Protein AF-A0A8J8MP54-F1 (afdb_monomer)

Solvent-accessible surface area (backbone atoms only — not comparable to full-atom values): 12874 Å² total; per-residue (Å²): 116,82,74,56,61,67,50,53,55,50,46,52,51,50,17,51,51,54,21,50,52,49,43,55,52,43,76,72,45,87,41,27,36,50,47,50,43,50,52,50,28,53,54,30,41,51,42,12,52,53,20,43,52,42,34,73,69,50,57,92,81,43,58,68,38,44,44,48,16,25,44,28,44,14,48,18,25,43,37,40,25,55,20,32,52,48,50,45,54,48,38,69,75,36,74,86,54,42,67,88,48,72,67,56,40,74,72,34,71,67,47,42,51,25,50,56,44,40,56,52,23,56,58,29,42,50,55,13,53,54,25,40,50,62,51,65,63,64,94,62,56,69,68,57,44,54,50,32,22,50,51,28,21,49,55,42,32,49,52,24,50,53,39,25,77,76,40,75,32,71,65,39,46,60,50,18,53,58,50,10,53,51,40,8,53,48,37,39,45,50,73,34,82,89,35,50,66,60,42,52,44,48,50,54,51,52,51,48,54,54,50,50,50,43,36,50,36,69,71,43,74,76,66,71,62,67,62,55,36,51,49,48,24,39,50,44,43,46,42,50,50,52,47,52,54,43,54,53,54,58,57,73,62,76,115

Radius of gyration: 18.79 Å; Cα contacts (8 Å, |Δi|>4): 294; chains: 1; bounding box: 50×35×53 Å

Structure (mmCIF, N/CA/C/O backbone):
data_AF-A0A8J8MP54-F1
#
_entry.id   AF-A0A8J8MP54-F1
#
loop_
_atom_site.group_PDB
_atom_site.id
_atom_site.type_symbol
_atom_site.label_atom_id
_atom_site.label_alt_id
_atom_site.label_comp_id
_atom_site.label_asym_id
_atom_site.label_entity_id
_atom_site.label_seq_id
_atom_site.pdbx_PDB_ins_code
_atom_site.Cartn_x
_atom_site.Cartn_y
_atom_site.Cartn_z
_atom_site.occupancy
_atom_site.B_iso_or_equiv
_atom_site.auth_seq_id
_atom_site.auth_comp_id
_atom_site.auth_asym_id
_atom_site.auth_atom_id
_atom_site.pdbx_PDB_model_num
ATOM 1 N N . MET A 1 1 ? -27.121 -9.381 9.666 1.00 42.28 1 MET A N 1
ATOM 2 C CA . MET A 1 1 ? -26.042 -10.070 8.911 1.00 42.28 1 MET A CA 1
ATOM 3 C C . MET A 1 1 ? -26.322 -10.222 7.409 1.00 42.28 1 MET A C 1
ATOM 5 O O . MET A 1 1 ? -25.361 -10.113 6.661 1.00 42.28 1 MET A O 1
ATOM 9 N N . LYS A 1 2 ? -27.578 -10.368 6.939 1.00 33.12 2 LYS A N 1
ATOM 10 C CA . LYS A 1 2 ? -27.918 -10.526 5.501 1.00 33.12 2 LYS A CA 1
ATOM 11 C C . LYS A 1 2 ? -27.404 -9.415 4.553 1.00 33.12 2 LYS A C 1
ATOM 13 O O . LYS A 1 2 ? -26.947 -9.738 3.467 1.00 33.12 2 LYS A O 1
ATOM 18 N N . ASN A 1 3 ? -27.349 -8.146 4.976 1.00 46.56 3 ASN A N 1
ATOM 19 C CA . ASN A 1 3 ? -26.865 -7.044 4.115 1.00 46.56 3 ASN A CA 1
ATOM 20 C C . ASN A 1 3 ? -25.331 -6.916 3.992 1.00 46.56 3 ASN A C 1
ATOM 22 O O . ASN A 1 3 ? -24.864 -6.156 3.150 1.00 46.56 3 ASN A O 1
ATOM 26 N N . ARG A 1 4 ? -24.526 -7.631 4.799 1.00 48.72 4 ARG A N 1
ATOM 27 C CA . ARG A 1 4 ? -23.051 -7.545 4.707 1.00 48.72 4 ARG A CA 1
ATOM 28 C C . ARG A 1 4 ? -22.479 -8.347 3.536 1.00 48.72 4 ARG A C 1
ATOM 30 O O . ARG A 1 4 ? -21.564 -7.856 2.886 1.00 48.72 4 ARG A O 1
ATOM 37 N N . ASN A 1 5 ? -23.042 -9.523 3.237 1.00 52.41 5 ASN A N 1
ATOM 38 C CA . ASN A 1 5 ? -22.579 -10.355 2.117 1.00 52.41 5 ASN A CA 1
ATOM 39 C C . ASN A 1 5 ? -22.731 -9.641 0.770 1.00 52.41 5 ASN A C 1
ATOM 41 O O . ASN A 1 5 ? -21.859 -9.750 -0.081 1.00 52.41 5 ASN A O 1
ATOM 45 N N . ASN A 1 6 ? -23.798 -8.856 0.603 1.00 61.28 6 ASN A N 1
ATOM 46 C CA . ASN A 1 6 ? -24.078 -8.178 -0.659 1.00 61.28 6 ASN A CA 1
ATOM 47 C C . ASN A 1 6 ? -23.156 -6.970 -0.925 1.00 61.28 6 ASN A C 1
ATOM 49 O O . ASN A 1 6 ? -23.097 -6.492 -2.049 1.00 61.28 6 ASN A O 1
ATOM 53 N N . SER A 1 7 ? -22.454 -6.455 0.095 1.00 72.06 7 SER A N 1
ATOM 54 C CA . SER A 1 7 ? -21.465 -5.377 -0.071 1.00 72.06 7 SER A CA 1
ATOM 55 C C . SER A 1 7 ? -20.090 -5.926 -0.443 1.00 72.06 7 SER A C 1
ATOM 57 O O . SER A 1 7 ? -19.444 -5.373 -1.318 1.00 72.06 7 SER A O 1
ATOM 59 N N . TYR A 1 8 ? -19.670 -7.034 0.177 1.00 80.19 8 TYR A N 1
ATOM 60 C CA . TYR A 1 8 ? -18.367 -7.651 -0.087 1.00 80.19 8 TYR A CA 1
ATOM 61 C C . TYR A 1 8 ? -18.226 -8.110 -1.543 1.00 80.19 8 TYR A C 1
ATOM 63 O O . TYR A 1 8 ? -17.252 -7.780 -2.208 1.00 80.19 8 TYR A O 1
ATOM 71 N N . TRP A 1 9 ? -19.235 -8.809 -2.069 1.00 85.94 9 TRP A N 1
ATOM 72 C CA . TRP A 1 9 ? -19.215 -9.257 -3.462 1.00 85.94 9 TRP A CA 1
ATOM 73 C C . TRP A 1 9 ? -19.209 -8.098 -4.459 1.00 85.94 9 TRP A C 1
ATOM 75 O O . TRP A 1 9 ? -18.595 -8.215 -5.512 1.00 85.94 9 TRP A O 1
ATOM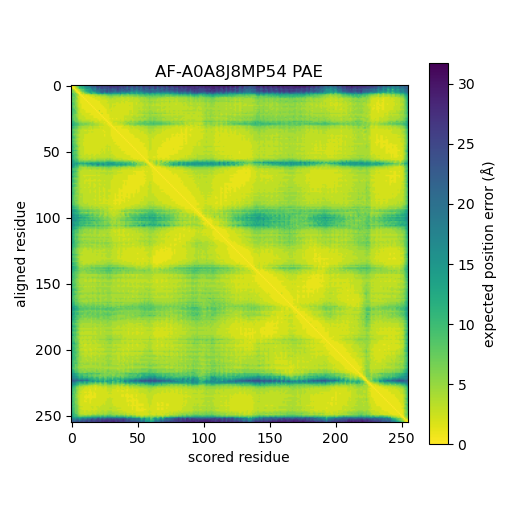 85 N N . LYS A 1 10 ? -19.834 -6.963 -4.122 1.00 88.88 10 LYS A N 1
ATOM 86 C CA . LYS A 1 10 ? -19.755 -5.754 -4.954 1.00 88.88 10 LYS A CA 1
ATOM 87 C C . LYS A 1 10 ? -18.339 -5.194 -4.998 1.00 88.88 10 LYS A C 1
ATOM 89 O O . LYS A 1 10 ? -17.886 -4.834 -6.078 1.00 88.88 10 LYS A O 1
ATOM 94 N N . ASP A 1 11 ? -17.646 -5.163 -3.861 1.00 90.56 11 ASP A N 1
ATOM 95 C CA . ASP A 1 11 ? -16.258 -4.702 -3.797 1.00 90.56 11 ASP A CA 1
ATOM 96 C C . ASP A 1 11 ? -15.337 -5.621 -4.616 1.00 90.56 11 ASP A C 1
ATOM 98 O O . ASP A 1 11 ? -14.522 -5.132 -5.395 1.00 90.56 11 ASP A O 1
ATOM 102 N N . VAL A 1 12 ? -15.529 -6.944 -4.517 1.00 91.44 12 VAL A N 1
ATOM 103 C CA . VAL A 1 12 ? -14.808 -7.947 -5.324 1.00 91.44 12 VAL A CA 1
ATOM 104 C C . VAL A 1 12 ? -15.060 -7.759 -6.815 1.00 91.44 12 VAL A C 1
ATOM 106 O O . VAL A 1 12 ? -14.104 -7.671 -7.579 1.00 91.44 12 VAL A O 1
ATOM 109 N N . VAL A 1 13 ? -16.323 -7.645 -7.235 1.00 93.81 13 VAL A N 1
ATOM 110 C CA . VAL A 1 13 ? -16.673 -7.421 -8.646 1.00 93.81 13 VAL A CA 1
ATOM 111 C C . VAL A 1 13 ? -16.060 -6.119 -9.154 1.00 93.81 13 VAL A C 1
ATOM 113 O O . VAL A 1 13 ? -15.496 -6.101 -10.244 1.00 93.81 13 VAL A O 1
ATOM 116 N N . MET A 1 14 ? -16.112 -5.041 -8.367 1.00 93.44 14 MET A N 1
ATOM 117 C CA . MET A 1 14 ? -15.533 -3.764 -8.777 1.00 93.44 14 MET A CA 1
ATOM 118 C C . MET A 1 14 ? -14.009 -3.842 -8.911 1.00 93.44 14 MET A C 1
ATOM 120 O O . MET A 1 14 ? -13.467 -3.358 -9.902 1.00 93.44 14 MET A O 1
ATOM 124 N N . ALA A 1 15 ? -13.328 -4.492 -7.965 1.00 94.38 15 ALA A N 1
ATOM 125 C CA . ALA A 1 15 ? -11.895 -4.744 -8.061 1.00 94.38 15 ALA A CA 1
ATOM 126 C C . ALA A 1 15 ? -11.549 -5.576 -9.300 1.00 94.38 15 ALA A C 1
ATOM 128 O O . ALA A 1 15 ? -10.619 -5.228 -10.021 1.00 94.38 15 ALA A O 1
ATOM 129 N N . THR A 1 16 ? -12.319 -6.628 -9.597 1.00 94.44 16 THR A N 1
ATOM 130 C CA . THR A 1 16 ? -12.113 -7.473 -10.783 1.00 94.44 16 THR A CA 1
ATOM 131 C C . THR A 1 16 ? -12.315 -6.698 -12.081 1.00 94.44 16 THR A C 1
ATOM 133 O O . THR A 1 16 ? -11.508 -6.842 -12.993 1.00 94.44 16 THR A O 1
ATOM 136 N N . VAL A 1 17 ? -13.343 -5.850 -12.170 1.00 94.88 17 VAL A N 1
ATOM 137 C CA . VAL A 1 17 ? -13.582 -5.018 -13.360 1.00 94.88 17 VAL A CA 1
ATOM 138 C C . VAL A 1 17 ? -12.444 -4.020 -13.566 1.00 94.88 17 VAL A C 1
ATOM 140 O O . VAL A 1 17 ? -11.914 -3.934 -14.669 1.00 94.88 17 VAL A O 1
ATOM 143 N N . ILE A 1 18 ? -12.031 -3.300 -12.518 1.00 93.75 18 ILE A N 1
ATOM 144 C CA . ILE A 1 18 ? -10.945 -2.311 -12.616 1.00 93.75 18 ILE A CA 1
ATOM 145 C C . ILE A 1 18 ? -9.624 -2.991 -12.993 1.00 93.75 18 ILE A C 1
ATOM 147 O O . ILE A 1 18 ? -8.957 -2.547 -13.924 1.00 93.75 18 ILE A O 1
ATOM 151 N N . ALA A 1 19 ? -9.276 -4.094 -12.325 1.00 92.75 19 ALA A N 1
ATOM 152 C CA . ALA A 1 19 ? -8.064 -4.849 -12.629 1.00 92.75 19 ALA A CA 1
ATOM 153 C C . ALA A 1 19 ? -8.103 -5.454 -14.044 1.00 92.75 19 ALA A C 1
ATOM 155 O O . ALA A 1 19 ? -7.096 -5.431 -14.743 1.00 92.75 19 ALA A O 1
ATOM 156 N N . GLY A 1 20 ? -9.266 -5.935 -14.497 1.00 91.56 20 GLY A N 1
ATOM 157 C CA . GLY A 1 20 ? -9.454 -6.461 -15.850 1.00 91.56 20 GLY A CA 1
ATOM 158 C C . GLY A 1 20 ? -9.289 -5.398 -16.938 1.00 91.56 20 GLY A C 1
ATOM 159 O O . GLY A 1 20 ? -8.627 -5.654 -17.941 1.00 91.56 20 GLY A O 1
ATOM 160 N N . ILE A 1 21 ? -9.825 -4.189 -16.725 1.00 91.88 21 ILE A N 1
ATOM 161 C CA . ILE A 1 21 ? -9.605 -3.047 -17.628 1.00 91.88 21 ILE A CA 1
ATOM 162 C C . ILE A 1 21 ? -8.118 -2.681 -17.659 1.00 91.88 21 ILE A C 1
ATOM 164 O O . ILE A 1 21 ? -7.555 -2.524 -18.740 1.00 91.88 21 ILE A O 1
ATOM 168 N N . GLY A 1 22 ? -7.475 -2.592 -16.491 1.00 90.06 22 GLY A N 1
ATOM 169 C CA . GLY A 1 22 ? -6.041 -2.321 -16.398 1.00 90.06 22 GLY A CA 1
ATOM 170 C C . GLY A 1 22 ? -5.207 -3.362 -17.143 1.00 90.06 22 GLY A C 1
ATOM 171 O O . GLY A 1 22 ? -4.325 -2.999 -17.916 1.00 90.06 22 GLY A O 1
ATOM 172 N N . TYR A 1 23 ? -5.522 -4.650 -16.970 1.00 90.94 23 TYR A N 1
ATOM 173 C CA . TYR A 1 23 ? -4.837 -5.742 -17.661 1.00 90.94 23 TYR A CA 1
ATOM 174 C C . TYR A 1 23 ? -4.990 -5.640 -19.175 1.00 90.94 23 TYR A C 1
ATOM 176 O O . TYR A 1 23 ? -4.011 -5.797 -19.898 1.00 90.94 23 TYR A O 1
ATOM 184 N N . TRP A 1 24 ? -6.200 -5.344 -19.657 1.00 90.31 24 TRP A N 1
ATOM 185 C CA . TRP A 1 24 ? -6.444 -5.173 -21.085 1.00 90.31 24 TRP A CA 1
ATOM 186 C C . TRP A 1 24 ? -5.583 -4.044 -21.668 1.00 90.31 24 TRP A C 1
ATOM 188 O O . TRP A 1 24 ? -4.894 -4.267 -22.663 1.00 90.31 24 TRP A O 1
ATOM 198 N N . ILE A 1 25 ? -5.528 -2.886 -20.997 1.00 90.38 25 ILE A N 1
ATOM 199 C CA . ILE A 1 25 ? -4.670 -1.762 -21.404 1.00 90.38 25 ILE A CA 1
ATOM 200 C C . ILE A 1 25 ? -3.197 -2.189 -21.397 1.00 90.38 25 ILE A C 1
ATOM 202 O O . ILE A 1 25 ? -2.530 -2.050 -22.420 1.00 90.38 25 ILE A O 1
ATOM 206 N N . LEU A 1 26 ? -2.714 -2.774 -20.294 1.00 89.31 26 LEU A N 1
ATOM 207 C CA . LEU A 1 26 ? -1.325 -3.222 -20.143 1.00 89.31 26 LEU A CA 1
ATOM 208 C C . LEU A 1 26 ? -0.923 -4.228 -21.231 1.00 89.31 26 LEU A C 1
ATOM 210 O O . LEU A 1 26 ? 0.133 -4.084 -21.834 1.00 89.31 26 LEU A O 1
ATOM 214 N N . SER A 1 27 ? -1.784 -5.205 -21.531 1.00 87.81 27 SER A N 1
ATOM 215 C CA . SER A 1 27 ? -1.525 -6.256 -22.528 1.00 87.81 27 SER A CA 1
ATOM 216 C C . SER A 1 27 ? -1.415 -5.742 -23.967 1.00 87.81 27 SER A C 1
ATOM 218 O O . SER A 1 27 ? -0.877 -6.431 -24.829 1.00 87.81 27 SER A O 1
ATOM 220 N N . SER A 1 28 ? -1.929 -4.538 -24.222 1.00 88.06 28 SER A N 1
ATOM 221 C CA . SER A 1 28 ? -1.890 -3.875 -25.529 1.00 88.06 28 SER A CA 1
ATOM 222 C C . SER A 1 28 ? -0.857 -2.748 -25.608 1.00 88.06 28 SER A C 1
ATOM 224 O O . SER A 1 28 ? -0.674 -2.158 -26.673 1.00 88.06 28 SER A O 1
ATOM 226 N N . ALA A 1 29 ? -0.199 -2.426 -24.493 1.00 87.06 29 ALA A N 1
ATOM 227 C CA . ALA A 1 29 ? 0.703 -1.293 -24.393 1.00 87.06 29 ALA A CA 1
ATOM 228 C C . ALA A 1 29 ? 2.130 -1.667 -24.793 1.00 87.06 29 ALA A C 1
ATOM 230 O O . ALA A 1 29 ? 2.664 -2.693 -24.382 1.00 87.06 29 ALA A O 1
ATOM 231 N N . THR A 1 30 ? 2.776 -0.784 -25.550 1.00 84.94 30 THR A N 1
ATOM 232 C CA . THR A 1 30 ? 4.203 -0.891 -25.874 1.00 84.94 30 THR A CA 1
ATOM 233 C C . THR A 1 30 ? 5.095 -0.485 -24.699 1.00 84.94 30 THR A C 1
ATOM 235 O O . THR A 1 30 ? 6.176 -1.038 -24.542 1.00 84.94 30 THR A O 1
ATOM 238 N N . GLN A 1 31 ? 4.639 0.454 -23.860 1.00 86.31 31 GLN A N 1
ATOM 239 C CA . GLN A 1 31 ? 5.370 0.963 -22.696 1.00 86.31 31 GLN A CA 1
ATOM 240 C C . GLN A 1 31 ? 4.674 0.518 -21.399 1.00 86.31 31 GLN A C 1
ATOM 242 O O . GLN A 1 31 ? 3.894 1.258 -20.793 1.00 86.31 31 GLN A O 1
ATOM 247 N N . THR A 1 32 ? 4.913 -0.731 -20.998 1.00 87.12 32 THR A N 1
ATOM 248 C CA . THR A 1 32 ? 4.229 -1.381 -19.866 1.00 87.12 32 THR A CA 1
ATOM 249 C C . THR A 1 32 ? 4.486 -0.679 -18.534 1.00 87.12 32 THR A C 1
ATOM 251 O O . THR A 1 32 ? 3.537 -0.480 -17.775 1.00 87.12 32 THR A O 1
ATOM 254 N N . GLY A 1 33 ? 5.716 -0.215 -18.281 1.00 87.56 33 GLY A N 1
ATOM 255 C CA . GLY A 1 33 ? 6.057 0.538 -17.071 1.00 87.56 33 GLY A CA 1
ATOM 256 C C . GLY A 1 33 ? 5.290 1.858 -16.929 1.00 87.56 33 GLY A C 1
ATOM 257 O O . GLY A 1 33 ? 4.845 2.198 -15.833 1.00 87.56 33 GLY A O 1
ATOM 258 N N . LEU A 1 34 ? 5.045 2.574 -18.036 1.00 91.31 34 LEU A N 1
ATOM 259 C CA . LEU A 1 34 ? 4.237 3.799 -18.020 1.00 91.31 34 LEU A CA 1
ATOM 260 C C . LEU A 1 34 ? 2.780 3.500 -17.648 1.00 91.31 34 LEU A C 1
ATOM 262 O O . LEU A 1 34 ? 2.183 4.224 -16.846 1.00 91.31 34 LEU A O 1
ATOM 266 N N . VAL A 1 35 ? 2.199 2.451 -18.235 1.00 91.38 35 VAL A N 1
ATOM 267 C CA . VAL A 1 35 ? 0.809 2.062 -17.962 1.00 91.38 35 VAL A CA 1
ATOM 26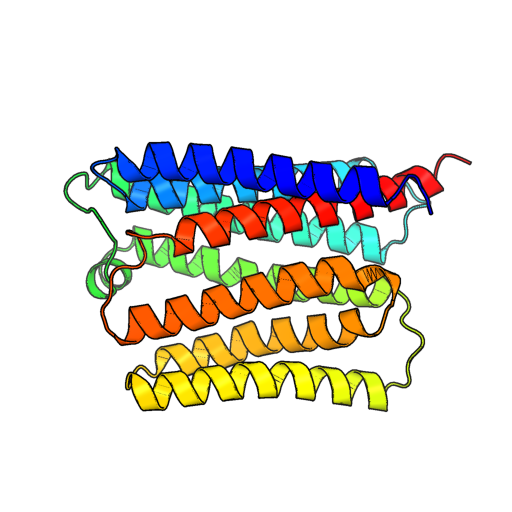8 C C . VAL A 1 35 ? 0.636 1.634 -16.512 1.00 91.38 35 VAL A C 1
ATOM 270 O O . VAL A 1 35 ? -0.304 2.094 -15.865 1.00 91.38 35 VAL A O 1
ATOM 273 N N . ASP A 1 36 ? 1.545 0.806 -15.999 1.00 90.44 36 ASP A N 1
ATOM 274 C CA . ASP A 1 36 ? 1.488 0.326 -14.622 1.00 90.44 36 ASP A CA 1
ATOM 275 C C . ASP A 1 36 ? 1.506 1.480 -13.616 1.00 90.44 36 ASP A C 1
ATOM 277 O O . ASP A 1 36 ? 0.538 1.688 -12.879 1.00 90.44 36 ASP A O 1
ATOM 281 N N . ILE A 1 37 ? 2.525 2.337 -13.698 1.00 91.12 37 ILE A N 1
ATOM 282 C CA . ILE A 1 37 ? 2.638 3.513 -12.832 1.00 91.12 37 ILE A CA 1
ATOM 283 C C . ILE A 1 37 ? 1.431 4.448 -12.978 1.00 91.12 37 ILE A C 1
ATOM 285 O O . ILE A 1 37 ? 0.986 5.042 -11.992 1.00 91.12 37 ILE A O 1
ATOM 289 N N . SER A 1 38 ? 0.872 4.591 -14.182 1.00 94.00 38 SER A N 1
ATOM 290 C CA . SER A 1 38 ? -0.317 5.424 -14.401 1.00 94.00 38 SER A CA 1
ATOM 291 C C . SER A 1 38 ? -1.549 4.863 -13.693 1.00 94.00 38 SER A C 1
ATOM 293 O O . SER A 1 38 ? -2.304 5.616 -13.070 1.00 94.00 38 SER A O 1
ATOM 295 N N . ILE A 1 39 ? -1.755 3.545 -13.751 1.00 93.75 39 ILE A N 1
ATOM 296 C CA . ILE A 1 39 ? -2.857 2.879 -13.049 1.00 93.75 39 ILE A CA 1
ATOM 297 C C . ILE A 1 39 ? -2.653 2.990 -11.536 1.00 93.75 39 ILE A C 1
ATOM 299 O O . ILE A 1 39 ? -3.584 3.390 -10.830 1.00 93.75 39 ILE A O 1
ATOM 303 N N . GLU A 1 40 ? -1.446 2.724 -11.033 1.00 92.75 40 GLU A N 1
ATOM 304 C CA . GLU A 1 40 ? -1.124 2.900 -9.615 1.00 92.75 40 GLU A CA 1
ATOM 305 C C . GLU A 1 40 ? -1.395 4.335 -9.145 1.00 92.75 40 GLU A C 1
ATOM 307 O O . GLU A 1 40 ? -2.070 4.538 -8.130 1.00 92.75 40 GLU A O 1
ATOM 312 N N . ALA A 1 41 ? -0.953 5.343 -9.906 1.00 95.81 41 ALA A N 1
ATOM 313 C CA . ALA A 1 41 ? -1.200 6.748 -9.599 1.00 95.81 41 ALA A CA 1
ATOM 314 C C . ALA A 1 41 ? -2.701 7.045 -9.466 1.00 95.81 41 ALA A C 1
ATOM 316 O O . ALA A 1 41 ? -3.118 7.691 -8.503 1.00 95.81 41 ALA A O 1
ATOM 317 N N . LEU A 1 42 ? -3.539 6.531 -10.370 1.00 96.88 42 LEU A N 1
ATOM 318 C CA . LEU A 1 42 ? -4.993 6.709 -10.300 1.00 96.88 42 LEU A CA 1
ATOM 319 C C . LEU A 1 42 ? -5.610 6.031 -9.067 1.00 96.88 42 LEU A C 1
ATOM 321 O O . LEU A 1 42 ? -6.464 6.620 -8.388 1.00 96.88 42 LEU A O 1
ATOM 325 N N . LEU A 1 43 ? -5.178 4.809 -8.748 1.00 96.00 43 LEU A N 1
ATOM 326 C CA . LEU A 1 43 ? -5.679 4.057 -7.595 1.00 96.00 43 LEU A CA 1
ATOM 327 C C . LEU A 1 43 ? -5.299 4.735 -6.274 1.00 96.00 43 LEU A C 1
ATOM 329 O O . LEU A 1 43 ? -6.159 4.940 -5.407 1.00 96.00 43 LEU A O 1
ATOM 333 N N . PHE A 1 44 ? -4.042 5.155 -6.131 1.00 96.56 44 PHE A N 1
ATOM 334 C CA . PHE A 1 44 ? -3.577 5.855 -4.937 1.00 96.56 44 PHE A CA 1
ATOM 335 C C . PHE A 1 44 ? -4.150 7.262 -4.821 1.00 96.56 44 PHE A C 1
ATOM 337 O O . PHE A 1 44 ? -4.509 7.679 -3.716 1.00 96.56 44 PHE A O 1
ATOM 344 N N . PHE A 1 45 ? -4.346 7.966 -5.936 1.00 98.12 45 PHE A N 1
ATOM 345 C CA . PHE A 1 45 ? -5.054 9.242 -5.936 1.00 98.12 45 PHE A CA 1
ATOM 346 C C . PHE A 1 45 ? -6.483 9.071 -5.421 1.00 98.12 45 PHE A C 1
ATOM 348 O O . PHE A 1 45 ? -6.914 9.803 -4.529 1.00 98.12 45 PHE A O 1
ATOM 355 N N . THR A 1 46 ? -7.189 8.041 -5.892 1.00 97.50 46 THR A N 1
ATOM 356 C CA . THR A 1 46 ? -8.540 7.712 -5.417 1.00 97.50 46 THR A CA 1
ATOM 357 C C . THR A 1 46 ? -8.552 7.428 -3.912 1.00 97.50 46 THR A C 1
ATOM 359 O O . THR A 1 46 ? -9.371 7.995 -3.181 1.00 97.50 46 THR A O 1
ATOM 362 N N . GLY A 1 47 ? -7.615 6.609 -3.419 1.00 97.00 47 GLY A N 1
ATOM 363 C CA . GLY A 1 47 ? -7.459 6.335 -1.987 1.00 97.00 47 GLY A CA 1
ATOM 364 C C . GLY A 1 47 ? -7.178 7.595 -1.161 1.00 97.00 47 GLY A C 1
ATOM 365 O O . GLY A 1 47 ? -7.799 7.806 -0.114 1.00 97.00 47 GLY A O 1
ATOM 366 N N . SER A 1 48 ? -6.302 8.467 -1.661 1.00 98.12 48 SER A N 1
ATOM 367 C CA . SER A 1 48 ? -5.968 9.747 -1.033 1.00 98.12 48 SER A CA 1
ATOM 368 C C . SER A 1 48 ? -7.185 10.674 -0.941 1.00 98.12 48 SER A C 1
ATOM 370 O O . SER A 1 48 ? -7.512 11.170 0.142 1.00 98.12 48 SER A O 1
ATOM 372 N N . MET A 1 49 ? -7.923 10.842 -2.044 1.00 98.44 49 MET A N 1
ATOM 373 C CA . MET A 1 49 ? -9.110 11.700 -2.095 1.00 98.44 49 MET A CA 1
ATOM 374 C C . MET A 1 49 ? -10.222 11.207 -1.167 1.00 98.44 49 MET A C 1
ATOM 376 O O . MET A 1 49 ? -10.851 12.013 -0.479 1.00 98.44 49 MET A O 1
ATOM 380 N N . ILE A 1 50 ? -10.433 9.891 -1.075 1.00 97.56 50 ILE A N 1
ATOM 381 C CA . ILE A 1 50 ? -11.383 9.294 -0.124 1.00 97.56 50 ILE A CA 1
ATOM 382 C C . ILE A 1 50 ? -11.009 9.650 1.321 1.00 97.56 50 ILE A C 1
ATOM 384 O O . ILE A 1 50 ? -11.880 10.004 2.124 1.00 97.56 50 ILE A O 1
ATOM 388 N N . ALA A 1 51 ? -9.724 9.577 1.660 1.00 97.38 51 ALA A N 1
ATOM 389 C CA . ALA A 1 51 ? -9.247 9.873 3.002 1.00 97.38 51 ALA A CA 1
ATOM 390 C C . ALA A 1 51 ? -9.339 11.365 3.343 1.00 97.38 51 ALA A C 1
ATOM 392 O O . ALA A 1 51 ? -9.842 11.706 4.418 1.00 97.38 51 ALA A O 1
ATOM 393 N N . PHE A 1 52 ? -8.964 12.258 2.421 1.00 98.25 52 PHE A N 1
ATOM 394 C CA . PHE A 1 52 ? -9.125 13.702 2.613 1.00 98.25 52 PHE A CA 1
ATOM 395 C C . PHE A 1 52 ? -10.587 14.128 2.681 1.00 98.25 52 PHE A C 1
ATOM 397 O O . PHE A 1 52 ? -10.939 14.947 3.528 1.00 98.25 52 PHE A O 1
ATOM 404 N N . TRP A 1 53 ? -11.462 13.536 1.868 1.00 97.19 53 TRP A N 1
ATOM 405 C CA . TRP A 1 53 ? -12.903 13.734 2.004 1.00 97.19 53 TRP A CA 1
ATOM 406 C C . TRP A 1 53 ? -13.381 13.339 3.408 1.00 97.19 53 TRP A C 1
ATOM 408 O O . TRP A 1 53 ? -14.070 14.119 4.071 1.00 97.19 53 TRP A O 1
ATOM 418 N N . GLY A 1 54 ? -12.951 12.173 3.899 1.00 96.06 54 GLY A N 1
ATOM 419 C CA . GLY A 1 54 ? -13.238 11.710 5.255 1.00 96.06 54 GLY A CA 1
ATOM 420 C C . GLY A 1 54 ? -12.745 12.670 6.337 1.00 96.06 54 GLY A C 1
ATOM 421 O O . GLY A 1 54 ? -13.494 12.994 7.260 1.00 96.06 54 GLY A O 1
ATOM 422 N N . PHE A 1 55 ? -11.514 13.163 6.207 1.00 96.50 55 PHE A N 1
ATOM 423 C CA . PHE A 1 55 ? -10.916 14.128 7.128 1.00 96.50 55 PHE A CA 1
ATOM 424 C C . PHE A 1 55 ? 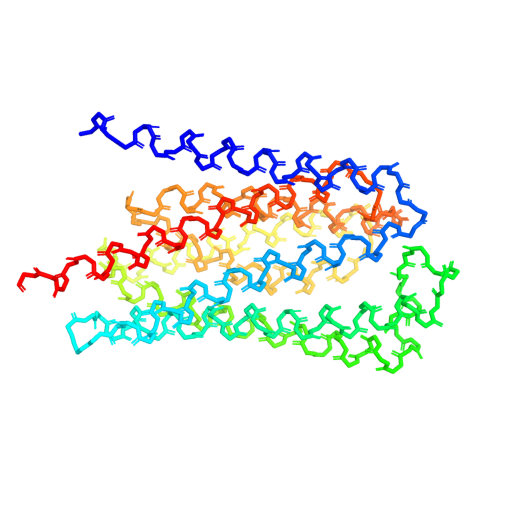-11.682 15.458 7.152 1.00 96.50 55 PHE A C 1
ATOM 426 O O . PHE A 1 55 ? -12.036 15.946 8.229 1.00 96.50 55 PHE A O 1
ATOM 433 N N . SER A 1 56 ? -11.987 16.012 5.977 1.00 94.88 56 SER A N 1
ATOM 434 C CA . SER A 1 56 ? -12.693 17.290 5.816 1.00 94.88 56 SER A CA 1
ATOM 435 C C . SER A 1 56 ? -14.137 17.229 6.309 1.00 94.88 56 SER A C 1
ATOM 437 O O . SER A 1 56 ? -14.647 18.203 6.857 1.00 94.88 56 SER A O 1
ATOM 439 N N . LYS A 1 57 ? -14.801 16.077 6.163 1.00 93.50 57 LYS A N 1
ATOM 440 C CA . LYS A 1 57 ? -16.157 15.852 6.686 1.00 93.50 57 LYS A CA 1
ATOM 441 C C . LYS A 1 57 ? -16.184 15.466 8.167 1.00 93.50 57 LYS A C 1
ATOM 443 O O . LYS A 1 57 ? -17.255 15.464 8.769 1.00 93.50 57 LYS A O 1
ATOM 448 N N . SER A 1 58 ? -15.037 15.161 8.776 1.00 90.69 58 SER A N 1
ATOM 449 C CA . SER A 1 58 ? -14.973 14.781 10.188 1.00 90.69 58 SER A CA 1
ATOM 450 C C . SER A 1 58 ? -15.139 15.994 11.106 1.00 90.69 58 SER A C 1
ATOM 452 O O . SER A 1 58 ? -14.212 16.793 11.294 1.00 90.69 58 SER A O 1
ATOM 454 N N . GLY A 1 59 ? -16.323 16.098 11.716 1.00 82.19 59 GLY A N 1
ATOM 455 C CA . GLY A 1 59 ? -16.638 17.068 12.768 1.00 82.19 59 GLY A CA 1
ATOM 456 C C . GLY A 1 59 ? -15.957 16.762 14.110 1.00 82.19 59 GLY A C 1
ATOM 457 O O . GLY A 1 59 ? -15.121 15.865 14.218 1.00 82.19 59 GLY A O 1
ATOM 458 N N . ARG A 1 60 ? -16.332 17.504 15.164 1.00 79.31 60 ARG A N 1
ATOM 459 C CA . ARG A 1 60 ? -15.771 17.348 16.528 1.00 79.31 60 ARG A CA 1
ATOM 460 C C . ARG A 1 60 ? -16.109 16.005 17.190 1.00 79.31 60 ARG A C 1
ATOM 462 O O . ARG A 1 60 ? -15.445 15.613 18.140 1.00 79.31 60 ARG A O 1
ATOM 469 N N . THR A 1 61 ? -17.131 15.318 16.694 1.00 81.31 61 THR A N 1
ATOM 470 C CA . THR A 1 61 ? -17.669 14.063 17.236 1.00 81.31 61 THR A CA 1
ATOM 471 C C . THR A 1 61 ? -16.956 12.813 16.707 1.00 81.31 61 THR A C 1
ATOM 473 O O . THR A 1 61 ? -17.080 11.740 17.295 1.00 81.31 61 THR A O 1
ATOM 476 N N . VAL A 1 62 ? -16.171 12.924 15.628 1.00 89.12 62 VAL A N 1
ATOM 477 C CA . VAL A 1 62 ? -15.338 11.817 15.136 1.00 89.12 62 VAL A CA 1
ATOM 478 C C . VAL A 1 62 ? -14.127 11.642 16.051 1.00 89.12 62 VAL A C 1
ATOM 480 O O . VAL A 1 62 ? -13.495 12.615 16.458 1.00 89.12 62 VAL A O 1
ATOM 483 N N . ASN A 1 63 ? -13.767 10.389 16.345 1.00 93.50 63 ASN A N 1
ATOM 484 C CA . ASN A 1 63 ? -12.607 10.075 17.176 1.00 93.50 63 ASN A CA 1
ATOM 485 C C . ASN A 1 63 ? -11.332 10.779 16.644 1.00 93.50 63 ASN A C 1
ATOM 487 O O . ASN A 1 63 ? -10.991 10.615 15.466 1.00 93.50 63 ASN A O 1
ATOM 491 N N . PRO A 1 64 ? -10.586 11.511 17.494 1.00 95.12 64 PRO A N 1
ATOM 492 C CA . PRO A 1 64 ? -9.450 12.317 17.053 1.00 95.12 64 PRO A CA 1
ATOM 493 C C . PRO A 1 64 ? -8.298 11.480 16.485 1.00 95.12 64 PRO A C 1
ATOM 495 O O . PRO A 1 64 ? -7.601 11.944 15.584 1.00 95.12 64 PRO A O 1
ATOM 498 N N . TYR A 1 65 ? -8.098 10.243 16.956 1.00 97.06 65 TYR A N 1
ATOM 499 C CA . TYR A 1 65 ? -7.109 9.339 16.367 1.00 97.06 65 TYR A CA 1
ATOM 500 C C . TYR A 1 65 ? -7.536 8.877 14.977 1.00 97.06 65 TYR A C 1
ATOM 502 O O . TYR A 1 65 ? -6.707 8.847 14.075 1.00 97.06 65 TYR A O 1
ATOM 510 N N . PHE A 1 66 ? -8.824 8.601 14.760 1.00 96.62 66 PHE A N 1
ATOM 511 C CA . PHE A 1 66 ? -9.307 8.238 13.427 1.00 96.62 66 PHE A CA 1
ATOM 512 C C . PHE A 1 66 ? -9.203 9.400 12.436 1.00 96.62 66 PHE A C 1
ATOM 514 O O . PHE A 1 66 ? -8.788 9.203 11.297 1.00 96.62 66 PHE A O 1
ATOM 521 N N . LYS A 1 67 ? -9.487 10.627 12.889 1.00 96.00 67 LYS A N 1
ATOM 522 C CA . LYS A 1 67 ? -9.282 11.832 12.078 1.00 96.00 67 LYS A CA 1
ATOM 523 C C . LYS A 1 67 ? -7.812 12.005 11.678 1.00 96.00 67 LYS A C 1
ATOM 525 O O . LYS A 1 67 ? -7.513 12.293 10.524 1.00 96.00 67 LYS A O 1
ATOM 530 N N . LYS A 1 68 ? -6.874 11.764 12.600 1.00 97.62 68 LYS A N 1
ATOM 531 C CA . LYS A 1 68 ? -5.435 11.761 12.283 1.00 97.62 68 LYS A CA 1
ATOM 532 C C . LYS A 1 68 ? -5.057 10.631 11.322 1.00 97.62 68 LYS A C 1
ATOM 534 O O . LYS A 1 68 ? -4.296 10.881 10.396 1.00 97.62 68 LYS A O 1
ATOM 539 N N . PHE A 1 69 ? -5.613 9.429 11.492 1.00 97.81 69 PHE A N 1
ATOM 540 C CA . PHE A 1 69 ? -5.433 8.334 10.533 1.00 97.81 69 PHE A CA 1
ATOM 541 C C . PHE A 1 69 ? -5.849 8.755 9.118 1.00 97.81 69 PHE A C 1
ATOM 543 O O . PHE A 1 69 ? -5.053 8.597 8.204 1.00 97.81 69 PHE A O 1
ATOM 550 N N . GLN A 1 70 ? -7.036 9.347 8.943 1.00 97.69 70 GLN A N 1
ATOM 551 C CA . GLN A 1 70 ? -7.506 9.824 7.636 1.00 97.69 70 GLN A CA 1
ATOM 552 C C . GLN A 1 70 ? -6.531 10.826 7.004 1.00 97.69 70 GLN A C 1
ATOM 554 O O . GLN A 1 70 ? -6.200 10.698 5.830 1.00 97.69 70 GLN A O 1
ATOM 559 N N . LEU A 1 71 ? -6.040 11.793 7.788 1.00 97.94 71 LEU A N 1
ATOM 560 C CA . LEU A 1 71 ? -5.071 12.780 7.312 1.00 97.94 71 LEU A CA 1
ATOM 561 C C . LEU A 1 71 ? -3.775 12.116 6.836 1.00 97.94 71 LEU A C 1
ATOM 563 O O . LEU A 1 71 ? -3.355 12.335 5.705 1.00 97.94 71 LEU A O 1
ATOM 567 N N . PHE A 1 72 ? -3.151 11.293 7.682 1.00 98.25 72 PHE A N 1
ATOM 568 C CA . PHE A 1 72 ? -1.863 10.678 7.355 1.00 98.25 72 PHE A CA 1
ATOM 569 C C . PHE A 1 72 ? -1.981 9.610 6.268 1.00 98.25 72 PHE A C 1
ATOM 571 O O . PHE A 1 72 ? -1.083 9.506 5.440 1.00 98.25 72 PHE A O 1
ATOM 578 N N . TYR A 1 73 ? -3.090 8.873 6.203 1.00 97.50 73 TYR A N 1
ATOM 579 C CA . TYR A 1 73 ? -3.383 7.966 5.092 1.00 97.50 73 TYR A CA 1
ATOM 580 C C . TYR A 1 73 ? -3.530 8.743 3.775 1.00 97.50 73 TYR A C 1
ATOM 582 O O . TYR A 1 73 ? -2.943 8.362 2.764 1.00 97.50 73 TYR A O 1
ATOM 590 N N . GLY A 1 74 ? -4.258 9.867 3.793 1.00 97.81 74 GLY A N 1
ATOM 591 C CA . GLY A 1 74 ? -4.405 10.749 2.634 1.00 97.81 74 GLY A CA 1
ATOM 592 C C . GLY A 1 74 ? -3.067 11.305 2.150 1.00 97.81 74 GLY A C 1
ATOM 593 O O . GLY A 1 74 ? -2.767 11.217 0.959 1.00 97.81 74 GLY A O 1
ATOM 594 N N . ILE A 1 75 ? -2.239 11.802 3.076 1.00 98.06 75 ILE A N 1
ATOM 595 C CA . ILE A 1 75 ? -0.885 12.301 2.787 1.00 98.06 75 ILE A CA 1
ATOM 596 C C . ILE A 1 75 ? -0.005 11.181 2.227 1.00 98.06 75 ILE A C 1
ATOM 598 O O . ILE A 1 75 ? 0.626 11.390 1.201 1.00 98.06 75 ILE A O 1
ATOM 602 N N . THR A 1 76 ? -0.013 9.992 2.839 1.00 97.12 76 THR A N 1
ATOM 603 C CA . THR A 1 76 ? 0.771 8.829 2.382 1.00 97.12 76 THR A CA 1
ATOM 604 C C . THR A 1 76 ? 0.558 8.569 0.895 1.00 97.12 76 THR A C 1
ATOM 606 O O . THR A 1 76 ? 1.522 8.510 0.132 1.00 97.12 76 THR A O 1
ATOM 609 N N . TYR A 1 77 ? -0.703 8.454 0.471 1.00 97.06 77 TYR A N 1
ATOM 610 C CA . TYR A 1 77 ? -1.005 8.154 -0.924 1.00 97.06 77 TYR A CA 1
ATOM 611 C C . TYR A 1 77 ? -0.901 9.356 -1.848 1.00 97.06 77 TYR A C 1
ATOM 613 O O . TYR A 1 77 ? -0.553 9.171 -3.006 1.00 97.06 77 TYR A O 1
ATOM 621 N N . LEU A 1 78 ? -1.088 10.582 -1.356 1.00 97.81 78 LEU A N 1
ATOM 622 C CA . LEU A 1 78 ? -0.770 11.764 -2.155 1.00 97.81 78 LEU A CA 1
ATOM 623 C C . LEU A 1 78 ? 0.734 11.839 -2.458 1.00 97.81 78 LEU A C 1
ATOM 625 O O . LEU A 1 78 ? 1.120 12.140 -3.582 1.00 97.81 78 LEU A O 1
ATOM 629 N N . THR A 1 79 ? 1.586 11.522 -1.482 1.00 97.38 79 THR A N 1
ATOM 630 C CA . THR A 1 79 ? 3.039 11.447 -1.674 1.00 97.38 79 THR A CA 1
ATOM 631 C C . THR A 1 79 ? 3.415 10.347 -2.671 1.00 97.38 79 THR A C 1
ATOM 633 O O . THR A 1 79 ? 4.267 10.585 -3.526 1.00 97.38 79 THR A O 1
ATOM 636 N N . ALA A 1 80 ? 2.750 9.184 -2.626 1.00 95.56 80 ALA A N 1
ATOM 637 C CA . ALA A 1 80 ? 2.923 8.136 -3.638 1.00 95.56 80 ALA A CA 1
ATOM 638 C C . ALA A 1 80 ? 2.549 8.641 -5.040 1.00 95.56 80 ALA A C 1
ATOM 640 O O . ALA A 1 80 ? 3.328 8.487 -5.972 1.00 95.56 80 ALA A O 1
ATOM 641 N N . VAL A 1 81 ? 1.405 9.320 -5.179 1.00 97.44 81 VAL A N 1
ATOM 642 C CA . VAL A 1 81 ? 0.960 9.906 -6.455 1.00 97.44 81 VAL A CA 1
ATOM 643 C C . VAL A 1 81 ? 1.969 10.915 -6.991 1.00 97.44 81 VAL A C 1
ATOM 645 O O . VAL A 1 81 ? 2.297 10.862 -8.168 1.00 97.44 81 VAL A O 1
ATOM 648 N N . ILE A 1 82 ? 2.501 11.805 -6.147 1.00 97.00 82 ILE A N 1
ATOM 649 C CA . ILE A 1 82 ? 3.535 12.767 -6.565 1.00 97.00 82 ILE A CA 1
ATOM 650 C C . ILE A 1 82 ? 4.771 12.030 -7.097 1.00 97.00 82 ILE A C 1
ATOM 652 O O . ILE A 1 82 ? 5.295 12.402 -8.143 1.00 97.00 82 ILE A O 1
ATOM 656 N N . SER A 1 83 ? 5.206 10.971 -6.409 1.00 95.88 83 SER A N 1
ATOM 657 C CA . SER A 1 83 ? 6.305 10.115 -6.867 1.00 95.88 83 SER A CA 1
ATOM 658 C C . SER A 1 83 ? 5.990 9.486 -8.234 1.00 95.88 83 SER A C 1
ATOM 660 O O . SER A 1 83 ? 6.783 9.604 -9.164 1.00 95.88 83 SER A O 1
ATOM 662 N N . PHE A 1 84 ? 4.793 8.929 -8.420 1.00 94.62 84 PHE A N 1
ATOM 663 C CA . PHE A 1 84 ? 4.391 8.345 -9.701 1.00 94.62 84 PHE A CA 1
ATOM 664 C C . PHE A 1 84 ? 4.238 9.364 -10.827 1.00 94.62 84 PHE A C 1
ATOM 666 O O . PHE A 1 84 ? 4.620 9.069 -11.952 1.00 94.62 84 PHE A O 1
ATOM 673 N N . CYS A 1 85 ? 3.785 10.587 -10.552 1.00 96.31 85 CYS A N 1
ATOM 674 C CA . CYS A 1 85 ? 3.770 11.656 -11.553 1.00 96.31 85 CYS A CA 1
ATOM 675 C C . CYS A 1 85 ? 5.182 11.995 -12.057 1.00 96.31 85 CYS A C 1
ATOM 677 O O . CYS A 1 85 ? 5.360 12.265 -13.243 1.00 96.31 85 CYS A O 1
ATOM 679 N N . ILE A 1 86 ? 6.189 11.956 -11.178 1.00 95.50 86 ILE A N 1
ATOM 680 C CA . ILE A 1 86 ? 7.596 12.149 -11.558 1.00 95.50 86 ILE A CA 1
ATOM 681 C C . ILE A 1 86 ? 8.072 10.999 -12.457 1.00 95.50 86 ILE A C 1
ATOM 683 O O . ILE A 1 86 ? 8.722 11.240 -13.471 1.00 95.50 86 ILE A O 1
ATOM 687 N N . ALA A 1 87 ? 7.702 9.762 -12.123 1.00 92.25 87 ALA A N 1
ATOM 688 C CA . ALA A 1 87 ? 8.009 8.587 -12.933 1.00 92.25 87 ALA A CA 1
ATOM 689 C C . ALA A 1 87 ? 7.335 8.634 -14.317 1.00 92.25 87 ALA A C 1
ATOM 691 O O . ALA A 1 87 ? 7.969 8.365 -15.330 1.00 92.25 87 ALA A O 1
ATOM 692 N N . ILE A 1 88 ? 6.063 9.037 -14.378 1.00 95.00 88 ILE A N 1
ATOM 693 C CA . ILE A 1 88 ? 5.324 9.238 -15.634 1.00 95.00 88 ILE A CA 1
ATOM 694 C C . ILE A 1 88 ? 6.031 10.285 -16.496 1.00 95.00 88 ILE A C 1
ATOM 696 O O . ILE A 1 88 ? 6.232 10.065 -17.688 1.00 95.00 88 ILE A O 1
ATOM 700 N N . TYR A 1 89 ? 6.456 11.401 -15.897 1.00 95.56 89 TYR A N 1
ATOM 701 C CA . TYR A 1 89 ? 7.219 12.425 -16.607 1.00 95.56 89 TYR A CA 1
ATOM 702 C C . TYR A 1 89 ? 8.538 11.873 -17.171 1.00 95.56 89 TYR A C 1
ATOM 704 O O . TYR A 1 89 ? 8.885 12.177 -18.311 1.00 95.56 89 TYR A O 1
ATOM 712 N N . TYR A 1 90 ? 9.230 11.012 -16.416 1.00 94.50 90 TYR A N 1
ATOM 713 C CA . TYR A 1 90 ? 10.415 10.305 -16.902 1.00 94.50 90 TYR A CA 1
ATOM 714 C C . TYR A 1 90 ? 10.103 9.426 -18.124 1.00 94.50 90 TYR A C 1
ATOM 716 O O . TYR A 1 90 ? 10.755 9.584 -19.152 1.00 94.50 90 TYR A O 1
ATOM 724 N N . TYR A 1 91 ? 9.088 8.560 -18.054 1.00 93.12 91 TYR A N 1
ATOM 725 C CA . TYR A 1 91 ? 8.724 7.662 -19.159 1.00 93.12 91 TYR A CA 1
ATOM 726 C C . TYR A 1 91 ? 8.276 8.407 -20.425 1.00 93.12 91 TYR A C 1
ATOM 728 O O . TYR A 1 91 ? 8.589 7.976 -21.532 1.00 93.12 91 TYR A O 1
ATOM 736 N N . ILE A 1 92 ? 7.589 9.546 -20.281 1.00 93.31 92 ILE A N 1
ATOM 737 C CA . ILE A 1 92 ? 7.218 10.405 -21.419 1.00 93.31 92 ILE A CA 1
ATOM 738 C C . ILE A 1 92 ? 8.465 11.007 -22.083 1.00 93.31 92 ILE A C 1
ATOM 740 O O . ILE A 1 92 ? 8.501 11.158 -23.302 1.00 93.31 92 ILE A O 1
ATOM 744 N N . GLY A 1 93 ? 9.479 11.362 -21.289 1.00 92.12 93 GLY A N 1
ATOM 745 C CA . GLY A 1 93 ? 10.746 11.902 -21.783 1.00 92.12 93 GLY A CA 1
ATOM 746 C C . GLY A 1 93 ? 11.714 10.855 -22.345 1.00 92.12 93 GLY A C 1
ATOM 747 O O . GLY A 1 93 ? 12.654 11.245 -23.029 1.00 92.12 93 GLY A O 1
ATOM 748 N N . ASN A 1 94 ? 11.488 9.567 -22.065 1.00 91.69 94 ASN A N 1
ATOM 749 C CA . ASN A 1 94 ? 12.342 8.442 -22.469 1.00 91.69 94 ASN A CA 1
ATOM 750 C C . ASN A 1 94 ? 11.454 7.308 -23.035 1.00 91.69 94 ASN A C 1
ATOM 752 O O . ASN A 1 94 ? 11.267 6.278 -22.380 1.00 91.69 94 ASN A O 1
ATOM 756 N N . PRO A 1 95 ? 10.820 7.507 -24.210 1.00 88.81 95 PRO A N 1
ATOM 757 C CA . PRO A 1 95 ? 9.835 6.575 -24.772 1.00 88.81 95 PRO A CA 1
ATOM 758 C C . PRO A 1 95 ? 10.406 5.190 -25.120 1.00 88.81 95 PRO A C 1
ATOM 760 O O . PRO A 1 95 ? 9.649 4.230 -25.255 1.00 88.81 95 PRO A O 1
ATOM 763 N N . GLU A 1 96 ? 11.723 5.078 -25.276 1.00 88.44 96 GLU A N 1
ATOM 764 C CA . GLU A 1 96 ? 12.452 3.827 -25.487 1.00 88.44 96 GLU A CA 1
ATOM 765 C C . GLU A 1 96 ? 12.551 2.956 -24.227 1.00 88.44 96 GLU A C 1
ATOM 767 O O . GLU A 1 96 ? 12.765 1.748 -24.338 1.00 88.44 96 GLU A O 1
ATOM 772 N N . VAL A 1 97 ? 12.372 3.542 -23.038 1.00 85.06 97 VAL A N 1
ATOM 773 C CA . VAL A 1 97 ? 12.440 2.819 -21.766 1.00 85.06 97 VAL A CA 1
ATOM 774 C C . VAL A 1 97 ? 11.098 2.145 -21.495 1.00 85.06 97 VAL A C 1
ATOM 776 O O . VAL A 1 97 ? 10.068 2.804 -21.322 1.00 85.06 97 VAL A O 1
ATOM 779 N N . ILE A 1 98 ? 11.117 0.813 -21.446 1.00 82.62 98 ILE A N 1
ATOM 780 C CA . ILE A 1 98 ? 9.940 -0.027 -21.174 1.00 82.62 98 ILE A CA 1
ATOM 781 C C . ILE A 1 98 ? 9.798 -0.294 -19.668 1.00 82.62 98 ILE A C 1
ATOM 783 O O . ILE A 1 98 ? 8.684 -0.276 -19.142 1.00 82.62 98 ILE A O 1
ATOM 787 N N . GLU A 1 99 ? 10.923 -0.482 -18.975 1.00 79.31 99 GLU A N 1
ATOM 788 C CA . GLU A 1 99 ? 11.018 -0.720 -17.534 1.00 79.31 99 GLU A CA 1
ATOM 789 C C . GLU A 1 99 ? 12.283 -0.054 -16.987 1.00 79.31 99 GLU A C 1
ATOM 791 O O . GLU A 1 99 ? 13.323 -0.089 -17.636 1.00 79.31 99 GLU A O 1
ATOM 796 N N . VAL A 1 100 ? 12.181 0.556 -15.803 1.00 79.69 100 VAL A N 1
ATOM 797 C CA . VAL A 1 100 ? 13.311 1.202 -15.121 1.00 79.69 100 VAL A CA 1
ATOM 798 C C . VAL A 1 100 ? 14.117 0.154 -14.357 1.00 79.69 100 VAL A C 1
ATOM 800 O O . VAL A 1 100 ? 13.646 -0.388 -13.353 1.00 79.69 100 VAL A O 1
ATOM 803 N N . GLY A 1 101 ? 15.351 -0.085 -14.801 1.00 75.31 101 GLY A N 1
ATOM 804 C CA . GLY A 1 101 ? 16.315 -0.919 -14.086 1.00 75.31 101 GLY A CA 1
ATOM 805 C C . GLY A 1 101 ? 16.976 -0.203 -12.899 1.00 75.31 101 GLY A C 1
ATOM 806 O O . GLY A 1 101 ? 16.849 1.009 -12.707 1.00 75.31 101 GLY A O 1
ATOM 807 N N . LEU A 1 102 ? 17.743 -0.953 -12.098 1.00 72.25 102 LEU A N 1
ATOM 808 C CA . LEU A 1 102 ? 18.481 -0.401 -10.951 1.00 72.25 102 LEU A CA 1
ATOM 809 C C . LEU A 1 102 ? 19.518 0.655 -11.379 1.00 72.25 102 LEU A C 1
ATOM 811 O O . LEU A 1 102 ? 19.665 1.691 -10.731 1.00 72.25 102 LEU A O 1
ATOM 815 N N . GLU A 1 103 ? 20.228 0.408 -12.479 1.00 78.56 103 GLU A N 1
ATOM 816 C CA . GLU A 1 103 ? 21.242 1.326 -13.006 1.00 78.56 103 GLU A CA 1
ATOM 817 C C . GLU A 1 103 ? 20.625 2.678 -13.395 1.00 78.56 103 GLU A C 1
ATOM 819 O O . GLU A 1 103 ? 21.092 3.728 -12.954 1.00 78.56 103 GLU A O 1
ATOM 824 N N . GLU A 1 104 ? 19.508 2.671 -14.119 1.00 81.69 104 GLU A N 1
ATOM 825 C CA . GLU A 1 104 ? 18.761 3.884 -14.480 1.00 81.69 104 GLU A CA 1
ATOM 826 C C . GLU A 1 104 ? 18.207 4.601 -13.245 1.00 81.69 104 GLU A C 1
ATOM 828 O O . GLU A 1 104 ? 18.334 5.822 -13.123 1.00 81.69 104 GLU A O 1
ATOM 833 N N . ALA A 1 105 ? 17.658 3.851 -12.282 1.00 78.69 105 ALA A N 1
ATOM 834 C CA . ALA A 1 105 ? 17.126 4.412 -11.043 1.00 78.69 105 ALA A CA 1
ATOM 835 C C . ALA A 1 105 ? 18.188 5.149 -10.208 1.00 78.69 105 ALA A C 1
ATOM 837 O O . ALA A 1 105 ? 17.865 6.125 -9.526 1.00 78.69 105 ALA A O 1
ATOM 838 N N . THR A 1 106 ? 19.444 4.691 -10.256 1.00 79.12 106 THR A N 1
ATOM 839 C CA . THR A 1 106 ? 20.565 5.284 -9.502 1.00 79.12 106 THR A CA 1
ATOM 840 C C . THR A 1 106 ? 21.334 6.358 -10.266 1.00 79.12 106 THR A C 1
ATOM 842 O O . THR A 1 106 ? 21.942 7.222 -9.638 1.00 79.12 106 THR A O 1
ATOM 845 N N . SER A 1 107 ? 21.305 6.334 -11.598 1.00 85.88 107 SER A N 1
ATOM 846 C CA . SER A 1 107 ? 22.036 7.286 -12.444 1.00 85.88 107 SER A CA 1
ATOM 847 C C . SER A 1 107 ? 21.200 8.503 -12.850 1.00 85.88 107 SER A C 1
ATOM 849 O O . SER A 1 107 ? 21.757 9.549 -13.193 1.00 85.88 107 SER A O 1
ATOM 851 N N . ASN A 1 108 ? 19.867 8.415 -12.782 1.00 91.50 108 ASN A N 1
ATOM 852 C CA . ASN A 1 108 ? 18.979 9.508 -13.153 1.00 91.50 108 ASN A CA 1
ATOM 853 C C . ASN A 1 108 ? 18.489 10.313 -11.933 1.00 91.50 108 ASN A C 1
ATOM 855 O O . ASN A 1 108 ? 17.736 9.818 -11.091 1.00 91.50 108 ASN A O 1
ATOM 859 N N . ASN A 1 109 ? 18.829 11.606 -11.890 1.00 91.44 109 ASN A N 1
ATOM 860 C CA . ASN A 1 109 ? 18.431 12.519 -10.810 1.00 91.44 109 ASN A CA 1
ATOM 861 C C . ASN A 1 109 ? 16.910 12.562 -10.568 1.00 91.44 109 ASN A C 1
ATOM 863 O O . ASN A 1 109 ? 16.469 12.670 -9.424 1.00 91.44 109 ASN A O 1
ATOM 867 N N . LEU A 1 110 ? 16.096 12.471 -11.625 1.00 92.81 110 LEU A N 1
ATOM 868 C CA . LEU A 1 110 ? 14.637 12.499 -11.518 1.00 92.81 110 LEU A CA 1
ATOM 869 C C . LEU A 1 110 ? 14.113 11.247 -10.797 1.00 92.81 110 LEU A C 1
ATOM 871 O O . LEU A 1 110 ? 13.271 11.354 -9.902 1.00 92.81 110 LEU A O 1
ATOM 875 N N . LEU A 1 111 ? 14.658 10.074 -11.133 1.00 90.06 111 LEU A N 1
ATOM 876 C CA . LEU A 1 111 ? 14.306 8.793 -10.512 1.00 90.06 111 LEU A CA 1
ATOM 877 C C . LEU A 1 111 ? 14.825 8.680 -9.068 1.00 90.06 111 LEU A C 1
ATOM 879 O O . LEU A 1 111 ? 14.147 8.111 -8.204 1.00 90.06 111 LEU A O 1
ATOM 883 N N . MET A 1 112 ? 15.962 9.304 -8.753 1.00 89.44 112 MET A N 1
ATOM 884 C CA . MET A 1 112 ? 16.441 9.434 -7.372 1.00 89.44 112 MET A CA 1
ATOM 885 C C . MET A 1 112 ? 15.518 10.314 -6.516 1.00 89.44 112 MET A C 1
ATOM 887 O O . MET A 1 112 ? 15.197 9.962 -5.374 1.00 89.44 112 MET A O 1
ATOM 891 N N . VAL A 1 113 ? 15.045 11.444 -7.059 1.00 90.94 113 VAL A N 1
ATOM 892 C CA . VAL A 1 113 ? 14.068 12.318 -6.384 1.00 90.94 113 VAL A CA 1
ATOM 893 C C . VAL A 1 113 ? 12.743 11.583 -6.179 1.00 90.94 113 VAL A C 1
ATOM 895 O O . VAL A 1 113 ? 12.207 11.593 -5.068 1.00 90.94 113 VAL A O 1
ATOM 898 N N . MET A 1 114 ? 12.250 10.885 -7.207 1.00 92.81 114 MET A N 1
ATOM 899 C CA . MET A 1 114 ? 11.073 10.016 -7.117 1.00 92.81 114 MET A CA 1
ATOM 900 C C . MET A 1 114 ? 11.208 9.013 -5.967 1.00 92.81 114 MET A C 1
ATOM 902 O O . MET A 1 114 ? 10.303 8.923 -5.133 1.00 92.81 114 MET A O 1
ATOM 906 N N . SER A 1 115 ? 12.331 8.292 -5.906 1.00 86.88 115 SER A N 1
ATOM 907 C CA . SER A 1 115 ? 12.606 7.272 -4.885 1.00 86.88 115 SER A CA 1
ATOM 908 C C . SER A 1 115 ? 12.674 7.875 -3.480 1.00 86.88 115 SER A C 1
ATOM 910 O O . SER A 1 115 ? 12.092 7.337 -2.535 1.00 86.88 115 SER A O 1
ATOM 912 N N . SER A 1 116 ? 13.293 9.050 -3.350 1.00 88.69 116 SER A N 1
ATOM 913 C CA . SER A 1 116 ? 13.362 9.796 -2.088 1.00 88.69 116 SER A CA 1
ATOM 914 C C . SER A 1 116 ? 11.971 10.211 -1.599 1.00 88.69 116 SER A C 1
ATOM 916 O O . SER A 1 116 ? 11.632 9.991 -0.435 1.00 88.69 116 SER A O 1
ATOM 918 N N . ILE A 1 117 ? 11.117 10.727 -2.488 1.00 92.50 117 ILE A N 1
ATOM 919 C CA . ILE A 1 117 ? 9.723 11.071 -2.164 1.00 92.50 117 ILE A CA 1
ATOM 920 C C . ILE A 1 117 ? 8.924 9.810 -1.812 1.00 92.50 117 ILE A C 1
ATOM 922 O O . ILE A 1 117 ? 8.190 9.809 -0.821 1.00 92.50 117 ILE A O 1
ATOM 926 N N . LYS A 1 118 ? 9.102 8.714 -2.565 1.00 89.31 118 LYS A N 1
ATOM 927 C CA . LYS A 1 118 ? 8.438 7.429 -2.299 1.00 89.31 118 LYS A CA 1
ATOM 928 C C . LYS A 1 118 ? 8.778 6.916 -0.901 1.00 89.31 118 LYS A C 1
ATOM 930 O O . LYS A 1 118 ? 7.889 6.429 -0.209 1.00 89.31 118 LYS A O 1
ATOM 935 N N . SER A 1 119 ? 10.012 7.096 -0.430 1.00 87.38 119 SER A N 1
ATOM 936 C CA . SER A 1 119 ? 10.422 6.661 0.912 1.00 87.38 119 SER A CA 1
ATOM 937 C C . SER A 1 119 ? 9.629 7.334 2.049 1.00 87.38 119 SER A C 1
ATOM 939 O O . SER A 1 119 ? 9.324 6.691 3.056 1.00 87.38 119 SER A O 1
ATOM 941 N N . LEU A 1 120 ? 9.192 8.591 1.869 1.00 90.12 120 LEU A N 1
ATOM 942 C CA . LEU A 1 120 ? 8.362 9.305 2.850 1.00 90.12 120 LEU A CA 1
ATOM 943 C C . LEU A 1 120 ? 6.981 8.664 3.026 1.00 90.12 120 LEU A C 1
ATOM 945 O O . LEU A 1 120 ? 6.372 8.800 4.092 1.00 90.12 120 LEU A O 1
ATOM 949 N N . THR A 1 121 ? 6.498 7.925 2.021 1.00 92.12 121 THR A N 1
ATOM 950 C CA . THR A 1 121 ? 5.227 7.199 2.131 1.00 92.12 121 THR A CA 1
ATOM 951 C C . THR A 1 121 ? 5.267 6.192 3.274 1.00 92.12 121 THR A C 1
ATOM 953 O O . THR A 1 121 ? 4.304 6.117 4.028 1.00 92.12 121 THR A O 1
ATOM 956 N N . PHE A 1 122 ? 6.392 5.509 3.509 1.00 88.50 122 PHE A N 1
ATOM 957 C CA . PHE A 1 122 ? 6.519 4.560 4.618 1.00 88.50 122 PHE A CA 1
ATOM 958 C C . PHE A 1 122 ? 6.395 5.240 5.982 1.00 88.50 122 PHE A C 1
ATOM 960 O O . PHE A 1 122 ? 5.728 4.716 6.877 1.00 88.50 122 PHE A O 1
ATOM 967 N N . VAL A 1 123 ? 6.975 6.432 6.136 1.00 91.44 123 VAL A N 1
ATOM 968 C CA . VAL A 1 123 ? 6.888 7.207 7.381 1.00 91.44 123 VAL A CA 1
ATOM 969 C C . VAL A 1 123 ? 5.435 7.577 7.670 1.00 91.44 123 VAL A C 1
ATOM 971 O O . VAL A 1 123 ? 4.921 7.297 8.757 1.00 91.44 123 VAL A O 1
ATOM 974 N N . PHE A 1 124 ? 4.738 8.160 6.692 1.00 94.75 124 PHE A N 1
ATOM 975 C CA . PHE A 1 124 ? 3.336 8.539 6.861 1.00 94.75 124 PHE A CA 1
ATOM 976 C C . PHE A 1 124 ? 2.413 7.326 7.019 1.00 94.75 124 PHE A C 1
ATOM 978 O O . PHE A 1 124 ? 1.477 7.388 7.820 1.00 94.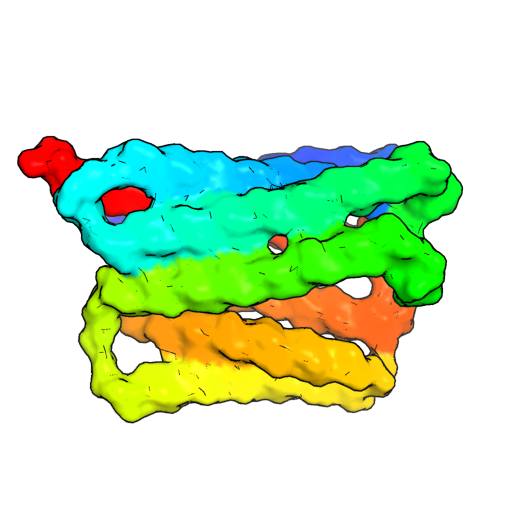75 124 PHE A O 1
ATOM 985 N N . LEU A 1 125 ? 2.719 6.210 6.352 1.00 94.06 125 LEU A N 1
ATOM 986 C CA . LEU A 1 125 ? 1.986 4.953 6.464 1.00 94.06 125 LEU A CA 1
ATOM 987 C C . LEU A 1 125 ? 2.065 4.406 7.894 1.00 94.06 125 LEU A C 1
ATOM 989 O O . LEU A 1 125 ? 1.033 4.105 8.497 1.00 94.06 125 LEU A O 1
ATOM 993 N N . ILE A 1 126 ? 3.269 4.343 8.473 1.00 94.25 126 ILE A N 1
ATOM 994 C CA . ILE A 1 126 ? 3.475 3.920 9.866 1.00 94.25 126 ILE A CA 1
ATOM 995 C C . ILE A 1 126 ? 2.683 4.826 10.813 1.00 94.25 126 ILE A C 1
ATOM 997 O O . ILE A 1 126 ? 1.936 4.334 11.664 1.00 94.25 126 ILE A O 1
ATOM 1001 N N . ILE A 1 127 ? 2.787 6.148 10.645 1.00 95.81 127 ILE A N 1
ATOM 1002 C CA . ILE A 1 127 ? 2.063 7.116 11.480 1.00 95.81 127 ILE A CA 1
ATOM 1003 C C . ILE A 1 127 ? 0.545 6.906 11.371 1.00 95.81 127 ILE A C 1
ATOM 1005 O O . ILE A 1 127 ? -0.145 6.862 12.396 1.00 95.81 127 ILE A O 1
ATOM 1009 N N . ALA A 1 128 ? 0.019 6.741 10.154 1.00 96.94 128 ALA A N 1
ATOM 1010 C CA . ALA A 1 128 ? -1.397 6.490 9.915 1.00 96.94 128 ALA A CA 1
ATOM 1011 C C . ALA A 1 128 ? -1.859 5.238 10.674 1.00 96.94 128 ALA A C 1
ATOM 1013 O O . ALA A 1 128 ? -2.794 5.302 11.479 1.00 96.94 128 ALA A O 1
ATOM 1014 N N . TRP A 1 129 ? -1.171 4.113 10.494 1.00 96.19 129 TRP A N 1
ATOM 1015 C CA . TRP A 1 129 ? -1.579 2.837 11.082 1.00 96.19 129 TRP A CA 1
ATOM 1016 C C . TRP A 1 129 ? -1.409 2.768 12.601 1.00 96.19 129 TRP A C 1
ATOM 1018 O O . TRP A 1 129 ? -2.222 2.137 13.288 1.00 96.19 129 TRP A O 1
ATOM 1028 N N . VAL A 1 130 ? -0.452 3.507 13.167 1.00 95.81 130 VAL A N 1
ATOM 1029 C CA . VAL A 1 130 ? -0.373 3.729 14.619 1.00 95.81 130 VAL A CA 1
ATOM 1030 C C . VAL A 1 130 ? -1.621 4.459 15.126 1.00 95.81 130 VAL A C 1
ATOM 1032 O O . VAL A 1 130 ? -2.207 4.054 16.135 1.00 95.81 130 VAL A O 1
ATOM 1035 N N . TYR A 1 131 ? -2.073 5.508 14.434 1.00 97.69 131 TYR A N 1
ATOM 1036 C CA . TYR A 1 131 ? -3.306 6.207 14.804 1.00 97.69 131 TYR A CA 1
ATOM 1037 C C . TYR A 1 131 ? -4.551 5.335 14.644 1.00 97.69 131 TYR A C 1
ATOM 1039 O O . TYR A 1 131 ? -5.428 5.371 15.510 1.00 97.69 131 TYR A O 1
ATOM 1047 N N . PHE A 1 132 ? -4.614 4.502 13.606 1.00 97.31 132 PHE A N 1
ATOM 1048 C CA . PHE A 1 132 ? -5.704 3.544 13.444 1.00 97.31 132 PHE A CA 1
ATOM 1049 C C . PHE A 1 132 ? -5.741 2.530 14.594 1.00 97.31 132 PHE A C 1
ATOM 1051 O O . PHE A 1 132 ? -6.794 2.295 15.181 1.00 97.31 132 PHE A O 1
ATOM 1058 N N . THR A 1 133 ? -4.582 2.009 15.004 1.00 96.00 133 THR A N 1
ATOM 1059 C CA . THR A 1 133 ? -4.473 1.098 16.154 1.00 96.00 133 THR A CA 1
ATOM 1060 C C . THR A 1 133 ? -4.981 1.750 17.444 1.00 96.00 133 THR A C 1
ATOM 1062 O O . THR A 1 133 ? -5.702 1.114 18.214 1.00 96.00 133 THR A O 1
ATOM 1065 N N . LYS A 1 134 ? -4.667 3.035 17.666 1.00 95.50 134 LYS A N 1
ATOM 1066 C CA . LYS A 1 134 ? -5.203 3.813 18.799 1.00 95.50 134 LYS A CA 1
ATOM 1067 C C . LYS A 1 134 ? -6.711 4.039 18.692 1.00 95.50 134 LYS A C 1
ATOM 1069 O O . LYS A 1 134 ? -7.398 3.990 19.704 1.00 95.50 134 LYS A O 1
ATOM 1074 N N . HIS A 1 135 ? -7.233 4.266 17.487 1.00 95.44 135 HIS A N 1
ATOM 1075 C CA . HIS A 1 135 ? -8.670 4.414 17.258 1.00 95.44 135 HIS A CA 1
ATOM 1076 C C . HIS A 1 135 ? -9.458 3.143 17.603 1.00 95.44 135 HIS A C 1
ATOM 1078 O O . HIS A 1 135 ? -10.564 3.241 18.135 1.00 95.44 135 HIS A O 1
ATOM 1084 N N . LEU A 1 136 ? -8.913 1.967 17.285 1.00 94.69 136 LEU A N 1
ATOM 1085 C CA . LEU A 1 136 ? -9.605 0.697 17.501 1.00 94.69 136 LEU A CA 1
ATOM 1086 C C . LEU A 1 136 ? -9.851 0.390 18.981 1.00 94.69 136 LEU A C 1
ATOM 1088 O O . LEU A 1 136 ? -10.816 -0.311 19.272 1.00 94.69 136 LEU A O 1
ATOM 1092 N N . ASP A 1 137 ? -9.024 0.920 19.884 1.00 93.19 137 ASP A N 1
ATOM 1093 C CA . ASP A 1 137 ? -9.080 0.623 21.319 1.00 93.19 137 ASP A CA 1
ATOM 1094 C C . ASP A 1 137 ? -9.073 -0.892 21.596 1.00 93.19 137 ASP A C 1
ATOM 1096 O O . ASP A 1 137 ? -9.990 -1.484 22.158 1.00 93.19 137 ASP A O 1
ATOM 1100 N N . ILE A 1 138 ? -8.040 -1.558 21.073 1.00 93.75 138 ILE A N 1
ATOM 1101 C CA . ILE A 1 138 ? -7.934 -3.020 21.089 1.00 93.75 138 ILE A CA 1
ATOM 1102 C C . ILE A 1 138 ? -7.795 -3.522 22.531 1.00 93.75 138 ILE A C 1
ATOM 1104 O O . ILE A 1 138 ? -6.763 -3.276 23.171 1.00 93.75 138 ILE A O 1
ATOM 1108 N N . ASP A 1 139 ? -8.783 -4.294 22.985 1.00 91.38 139 ASP A N 1
ATOM 1109 C CA . ASP A 1 139 ? -8.799 -4.969 24.284 1.00 91.38 139 ASP A CA 1
ATOM 1110 C C . ASP A 1 139 ? -7.835 -6.170 24.298 1.00 91.38 139 ASP A C 1
ATOM 1112 O O . ASP A 1 139 ? -8.169 -7.318 23.992 1.00 91.38 139 ASP A O 1
ATOM 1116 N N . ALA A 1 140 ? -6.565 -5.867 24.553 1.00 92.81 140 ALA A N 1
ATOM 1117 C CA . ALA A 1 140 ? -5.492 -6.836 24.699 1.00 92.81 140 ALA A CA 1
ATOM 1118 C C . ALA A 1 140 ? -4.402 -6.273 25.614 1.00 92.81 140 ALA A C 1
ATOM 1120 O O . ALA A 1 140 ? -4.072 -5.083 25.563 1.00 92.81 140 ALA A O 1
ATOM 1121 N N . THR A 1 141 ? -3.783 -7.148 26.409 1.00 95.44 141 THR A N 1
ATOM 1122 C CA . THR A 1 141 ? -2.665 -6.766 27.278 1.00 95.44 141 THR A CA 1
ATOM 1123 C C . THR A 1 141 ? -1.483 -6.237 26.460 1.00 95.44 141 THR A C 1
ATOM 1125 O O . THR A 1 141 ? -1.252 -6.658 25.323 1.00 95.44 141 THR A O 1
ATOM 1128 N N . LYS A 1 142 ? -0.680 -5.338 27.049 1.00 94.38 142 LYS A N 1
ATOM 1129 C CA . LYS A 1 142 ? 0.539 -4.807 26.405 1.00 94.38 142 LYS A CA 1
ATOM 1130 C C . LYS A 1 142 ? 1.469 -5.931 25.934 1.00 94.38 142 LYS A C 1
ATOM 1132 O O . LYS A 1 142 ? 1.944 -5.887 24.806 1.00 94.38 142 LYS A O 1
ATOM 1137 N N . LYS A 1 143 ? 1.649 -6.971 26.763 1.00 96.50 143 LYS A N 1
ATOM 1138 C CA . LYS A 1 143 ? 2.441 -8.165 26.422 1.00 96.50 143 LYS A CA 1
ATOM 1139 C C . LYS A 1 143 ? 1.924 -8.848 25.153 1.00 96.50 143 LYS A C 1
ATOM 1141 O O . LYS A 1 143 ? 2.713 -9.133 24.263 1.00 96.50 143 LYS A O 1
ATOM 1146 N N . LYS A 1 144 ? 0.604 -9.043 25.031 1.00 96.56 144 LYS A N 1
ATOM 1147 C CA . LYS A 1 144 ? -0.006 -9.647 23.837 1.00 96.56 144 LYS A CA 1
ATOM 1148 C C . LYS A 1 144 ? 0.193 -8.783 22.589 1.00 96.56 144 LYS A C 1
ATOM 1150 O O . LYS A 1 144 ? 0.513 -9.322 21.540 1.00 96.56 144 LYS A O 1
ATOM 1155 N N . LYS A 1 145 ? 0.048 -7.458 22.695 1.00 95.81 145 LYS A N 1
ATOM 1156 C CA . LYS A 1 145 ? 0.276 -6.534 21.566 1.00 95.81 145 LYS A CA 1
ATOM 1157 C C . LYS A 1 145 ? 1.728 -6.578 21.080 1.00 95.81 145 LYS A C 1
ATOM 1159 O O . LYS A 1 145 ? 1.956 -6.694 19.883 1.00 95.81 145 LYS A O 1
ATOM 1164 N N . ILE A 1 146 ? 2.689 -6.555 22.005 1.00 96.81 146 ILE A N 1
ATOM 1165 C CA . ILE A 1 146 ? 4.122 -6.669 21.691 1.00 96.81 146 ILE A CA 1
ATOM 1166 C C . ILE A 1 146 ? 4.429 -8.027 21.044 1.00 96.81 146 ILE A C 1
ATOM 1168 O O . ILE A 1 146 ? 5.089 -8.075 20.013 1.00 96.81 146 ILE A O 1
ATOM 1172 N N . ALA A 1 147 ? 3.905 -9.122 21.602 1.00 97.81 147 ALA A N 1
ATOM 1173 C CA . ALA A 1 147 ? 4.092 -10.452 21.030 1.00 97.81 147 ALA A CA 1
ATOM 1174 C C . ALA A 1 147 ? 3.541 -10.540 19.598 1.00 97.81 147 ALA A C 1
ATOM 1176 O O . ALA A 1 147 ? 4.242 -11.003 18.706 1.00 97.81 147 ALA A O 1
ATOM 1177 N N . MET A 1 148 ? 2.326 -10.037 19.351 1.00 96.88 148 MET A N 1
ATOM 1178 C CA . MET A 1 148 ? 1.742 -10.033 18.004 1.00 96.88 148 MET A CA 1
ATOM 1179 C C . MET A 1 148 ? 2.532 -9.180 17.015 1.00 96.88 148 MET A C 1
ATOM 1181 O O . MET A 1 148 ? 2.676 -9.585 15.864 1.00 96.88 148 MET A O 1
ATOM 1185 N N . PHE A 1 149 ? 3.059 -8.035 17.457 1.00 97.50 149 PHE A N 1
ATOM 1186 C CA . PHE A 1 149 ? 3.945 -7.217 16.634 1.00 97.50 149 PHE A CA 1
ATOM 1187 C C . PHE A 1 149 ? 5.154 -8.024 16.164 1.00 97.50 149 PHE A C 1
ATOM 1189 O O . PHE A 1 149 ? 5.402 -8.105 14.965 1.00 97.50 149 PHE A O 1
ATOM 1196 N N . PHE A 1 150 ? 5.866 -8.662 17.099 1.00 98.00 150 PHE A N 1
ATOM 1197 C CA . PHE A 1 150 ? 7.046 -9.458 16.772 1.00 98.00 150 PHE A CA 1
ATOM 1198 C C . PHE A 1 150 ? 6.709 -10.671 15.910 1.00 98.00 150 PHE A C 1
ATOM 1200 O O . PHE A 1 150 ? 7.461 -10.968 14.992 1.00 98.00 150 PHE A O 1
ATOM 1207 N N . VAL A 1 151 ? 5.571 -11.333 16.137 1.00 96.44 151 VAL A N 1
ATOM 1208 C CA . VAL A 1 151 ? 5.118 -12.429 15.267 1.00 96.44 151 VAL A CA 1
ATOM 1209 C C . VAL A 1 151 ? 4.938 -11.938 13.830 1.00 96.44 151 VAL A C 1
ATOM 1211 O O . VAL A 1 151 ? 5.504 -12.533 12.921 1.00 96.44 151 VAL A O 1
ATOM 1214 N N . GLY A 1 152 ? 4.210 -10.838 13.610 1.00 95.06 152 GLY A N 1
ATOM 1215 C CA . GLY A 1 152 ? 4.040 -10.277 12.265 1.00 95.06 152 GLY A CA 1
ATOM 1216 C C . GLY A 1 152 ? 5.365 -9.846 11.631 1.00 95.06 152 GLY A C 1
ATOM 1217 O O . GLY A 1 152 ? 5.646 -10.198 10.487 1.00 95.06 152 GLY A O 1
ATOM 1218 N N . PHE A 1 153 ? 6.195 -9.138 12.399 1.00 96.31 153 PHE A N 1
ATOM 1219 C CA . PHE A 1 153 ? 7.509 -8.662 11.969 1.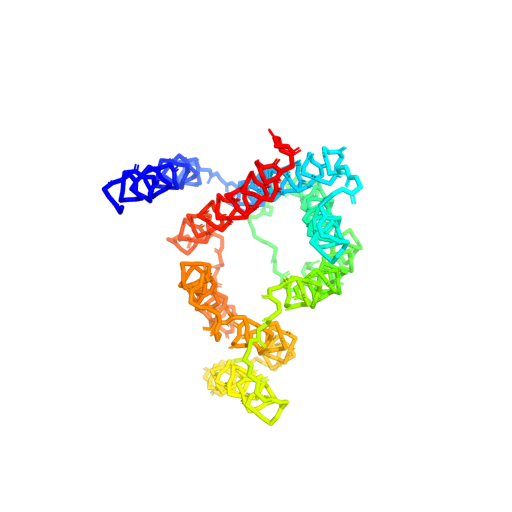00 96.31 153 PHE A CA 1
ATOM 1220 C C . PHE A 1 153 ? 8.433 -9.813 11.551 1.00 96.31 153 PHE A C 1
ATOM 1222 O O . PHE A 1 153 ? 8.944 -9.812 10.434 1.00 96.31 153 PHE A O 1
ATOM 1229 N N . PHE A 1 154 ? 8.622 -10.817 12.415 1.00 96.94 154 PHE A N 1
ATOM 1230 C CA . PHE A 1 154 ? 9.538 -11.928 12.152 1.00 96.94 154 PHE A CA 1
ATOM 1231 C C . PHE A 1 154 ? 9.017 -12.903 11.100 1.00 96.94 154 PHE A C 1
ATOM 1233 O O . PHE A 1 154 ? 9.830 -13.496 10.401 1.00 96.94 154 PHE A O 1
ATOM 1240 N N . LEU A 1 155 ? 7.698 -13.056 10.941 1.00 94.25 155 LEU A N 1
ATOM 1241 C CA . LEU A 1 155 ? 7.151 -13.839 9.831 1.00 94.25 155 LEU A CA 1
ATOM 1242 C C . LEU A 1 155 ? 7.514 -13.210 8.483 1.00 94.25 155 LEU A C 1
ATOM 1244 O O . LEU A 1 155 ? 7.982 -13.915 7.591 1.00 94.25 155 LEU A O 1
ATOM 1248 N N . TYR A 1 156 ? 7.346 -11.892 8.345 1.00 93.81 156 TYR A N 1
ATOM 1249 C CA . TYR A 1 156 ? 7.695 -11.206 7.102 1.00 93.81 156 TYR A CA 1
ATOM 1250 C C . TYR A 1 156 ? 9.207 -11.168 6.878 1.00 93.81 156 TYR A C 1
ATOM 1252 O O . TYR A 1 156 ? 9.675 -11.551 5.810 1.00 93.81 156 TYR A O 1
ATOM 1260 N N . LEU A 1 157 ? 9.974 -10.790 7.908 1.00 94.88 157 LEU A N 1
ATOM 1261 C CA . LEU A 1 157 ? 11.434 -10.766 7.841 1.00 94.88 157 LEU A CA 1
ATOM 1262 C C . LEU A 1 157 ? 12.007 -12.156 7.533 1.00 94.88 157 LEU A C 1
ATOM 1264 O O . LEU A 1 157 ? 12.929 -12.264 6.737 1.00 94.88 157 LEU A O 1
ATOM 1268 N N . GLY A 1 158 ? 11.445 -13.219 8.113 1.00 94.88 158 GLY A N 1
ATOM 1269 C CA . GLY A 1 158 ? 11.825 -14.597 7.805 1.00 94.88 158 GLY A CA 1
ATOM 1270 C C . GLY A 1 158 ? 11.601 -14.947 6.333 1.00 94.88 158 GLY A C 1
ATOM 1271 O O . GLY A 1 158 ? 12.490 -15.518 5.708 1.00 94.88 158 GLY A O 1
ATOM 1272 N N . GLY A 1 159 ? 10.466 -14.537 5.756 1.00 94.31 159 GLY A N 1
ATOM 1273 C CA . GLY A 1 159 ? 10.212 -14.659 4.316 1.00 94.31 159 GLY A CA 1
ATOM 1274 C C . GLY A 1 159 ? 11.241 -13.904 3.470 1.00 94.31 159 GLY A C 1
ATOM 1275 O O . GLY A 1 159 ? 11.810 -14.475 2.544 1.00 94.31 159 GLY A O 1
ATOM 1276 N N . SER A 1 160 ? 11.552 -12.656 3.831 1.00 94.25 160 SER A N 1
ATOM 1277 C CA . SER A 1 160 ? 12.588 -11.858 3.162 1.00 94.25 160 SER A CA 1
ATOM 1278 C C . SER A 1 160 ? 13.988 -12.477 3.273 1.00 94.25 160 SER A C 1
ATOM 1280 O O . SER A 1 160 ? 14.735 -12.448 2.303 1.00 94.25 160 SER A O 1
ATOM 1282 N N . ILE A 1 161 ? 14.338 -13.079 4.416 1.00 95.12 161 ILE A N 1
ATOM 1283 C CA . ILE A 1 161 ? 15.612 -13.792 4.612 1.00 95.12 161 ILE A CA 1
ATOM 1284 C C . ILE A 1 161 ? 15.696 -15.024 3.704 1.00 95.12 161 ILE A C 1
ATOM 1286 O O . ILE A 1 161 ? 16.741 -15.266 3.105 1.00 95.12 161 ILE A O 1
ATOM 1290 N N . ILE A 1 162 ? 14.608 -15.789 3.573 1.00 95.06 162 ILE A N 1
ATOM 1291 C CA . ILE A 1 162 ? 14.557 -16.929 2.647 1.00 95.06 162 ILE A CA 1
ATOM 1292 C C . ILE A 1 162 ? 14.785 -16.449 1.211 1.00 95.06 162 ILE A C 1
ATOM 1294 O O . ILE A 1 162 ? 15.615 -17.025 0.515 1.00 95.06 162 ILE A O 1
ATOM 1298 N N . ILE A 1 163 ? 14.103 -15.378 0.790 1.00 93.19 163 ILE A N 1
ATOM 1299 C CA . ILE A 1 163 ? 14.284 -14.801 -0.549 1.00 93.19 163 ILE A CA 1
ATOM 1300 C C . ILE A 1 163 ? 15.733 -14.363 -0.752 1.00 93.19 163 ILE A C 1
ATOM 1302 O O . ILE A 1 163 ? 16.328 -14.765 -1.743 1.00 93.19 163 ILE A O 1
ATOM 1306 N N . TYR A 1 164 ? 16.319 -13.636 0.202 1.00 93.31 164 TYR A N 1
ATOM 1307 C CA . TYR A 1 164 ? 17.727 -13.240 0.160 1.00 93.31 164 TYR A CA 1
ATOM 1308 C C . TYR A 1 164 ? 18.655 -14.439 -0.074 1.00 93.31 164 TYR A C 1
ATOM 1310 O O . TYR A 1 164 ? 19.476 -14.402 -0.980 1.00 93.31 164 TYR A O 1
ATOM 1318 N N . PHE A 1 165 ? 18.485 -15.546 0.655 1.00 94.25 165 PHE A N 1
ATOM 1319 C CA . PHE A 1 165 ? 19.300 -16.746 0.422 1.00 94.25 165 PHE A CA 1
ATOM 1320 C C . PHE A 1 165 ? 19.053 -17.410 -0.943 1.00 94.25 165 PHE A C 1
ATOM 1322 O O . PHE A 1 165 ? 19.904 -18.157 -1.420 1.00 94.25 165 PHE A O 1
ATOM 1329 N N . MET A 1 166 ? 17.899 -17.173 -1.570 1.00 93.81 166 MET A N 1
ATOM 1330 C CA . MET A 1 166 ? 17.560 -17.706 -2.892 1.00 93.81 166 MET A CA 1
ATOM 1331 C C . MET A 1 166 ? 18.009 -16.806 -4.052 1.00 93.81 166 MET A C 1
ATOM 1333 O O . MET A 1 166 ? 18.117 -17.306 -5.179 1.00 93.81 166 MET A O 1
ATOM 1337 N N . THR A 1 167 ? 18.201 -15.506 -3.815 1.00 90.38 167 THR A N 1
ATOM 1338 C CA . THR A 1 167 ? 18.481 -14.493 -4.848 1.00 90.38 167 THR A CA 1
ATOM 1339 C C . THR A 1 167 ? 19.827 -13.790 -4.689 1.00 90.38 167 THR A C 1
ATOM 1341 O O . THR A 1 167 ? 20.288 -13.189 -5.648 1.00 90.38 167 THR A O 1
ATOM 1344 N N . ASP A 1 168 ? 20.457 -13.880 -3.516 1.00 88.00 168 ASP A N 1
ATOM 1345 C CA . ASP A 1 168 ? 21.662 -13.131 -3.120 1.00 88.00 168 ASP A CA 1
ATOM 1346 C C . ASP A 1 168 ? 21.485 -11.594 -3.151 1.00 88.00 168 ASP A C 1
ATOM 1348 O O . ASP A 1 168 ? 22.450 -10.833 -3.177 1.00 88.00 168 ASP A O 1
ATOM 1352 N N . ASP A 1 169 ? 20.236 -11.106 -3.115 1.00 83.19 169 ASP A N 1
ATOM 1353 C CA . ASP A 1 169 ? 19.928 -9.670 -3.133 1.00 83.19 169 ASP A CA 1
ATOM 1354 C C . ASP A 1 169 ? 19.733 -9.107 -1.717 1.00 83.19 169 ASP A C 1
ATOM 1356 O O . ASP A 1 169 ? 18.677 -9.247 -1.088 1.00 83.19 169 ASP A O 1
ATOM 1360 N N . MET A 1 170 ? 20.758 -8.421 -1.209 1.00 84.25 170 MET A N 1
ATOM 1361 C CA . MET A 1 170 ? 20.747 -7.821 0.129 1.00 84.25 170 MET A CA 1
ATOM 1362 C C . MET A 1 170 ? 19.693 -6.707 0.293 1.00 84.25 170 MET A C 1
ATOM 1364 O O . MET A 1 170 ? 19.261 -6.435 1.420 1.00 84.25 170 MET A O 1
ATOM 1368 N N . ASN A 1 171 ? 19.216 -6.088 -0.796 1.00 82.06 171 ASN A N 1
ATOM 1369 C CA . ASN A 1 171 ? 18.177 -5.053 -0.723 1.00 82.06 171 ASN A CA 1
ATOM 1370 C C . ASN A 1 171 ? 16.847 -5.608 -0.193 1.00 82.06 171 ASN A C 1
ATOM 1372 O O . ASN A 1 171 ? 16.099 -4.889 0.482 1.00 82.06 171 ASN A O 1
ATOM 1376 N N . VAL A 1 172 ? 16.594 -6.905 -0.405 1.00 85.50 172 VAL A N 1
ATOM 1377 C CA . VAL A 1 172 ? 15.412 -7.614 0.102 1.00 85.50 172 VAL A CA 1
ATOM 1378 C C . VAL A 1 172 ? 15.352 -7.584 1.632 1.00 85.50 172 VAL A C 1
ATOM 1380 O O . VAL A 1 172 ? 14.264 -7.486 2.199 1.00 85.50 172 VAL A O 1
ATOM 1383 N N . ILE A 1 173 ? 16.495 -7.599 2.328 1.00 87.25 173 ILE A N 1
ATOM 1384 C CA . ILE A 1 173 ? 16.536 -7.533 3.797 1.00 87.25 173 ILE A CA 1
ATOM 1385 C C . ILE A 1 173 ? 16.129 -6.146 4.299 1.00 87.25 173 ILE A C 1
ATOM 1387 O O . ILE A 1 173 ? 15.306 -6.041 5.209 1.00 87.25 173 ILE A O 1
ATOM 1391 N N . SER A 1 174 ? 16.656 -5.080 3.692 1.00 83.69 174 SER A N 1
ATOM 1392 C CA . SER A 1 174 ? 16.312 -3.698 4.056 1.00 83.69 174 SER A CA 1
ATOM 1393 C C . SER A 1 174 ? 14.815 -3.428 3.878 1.00 83.69 174 SER A C 1
ATOM 1395 O O . SER A 1 174 ? 14.158 -2.900 4.782 1.00 83.69 174 SER A O 1
ATOM 1397 N N . LEU A 1 175 ? 14.248 -3.867 2.750 1.00 80.81 175 LEU A N 1
ATOM 1398 C CA . LEU A 1 175 ? 12.806 -3.812 2.496 1.00 80.81 175 LEU A CA 1
ATOM 1399 C C . LEU A 1 175 ? 12.026 -4.718 3.460 1.00 80.81 175 LEU A C 1
ATOM 1401 O O . LEU A 1 175 ? 10.994 -4.303 3.989 1.00 80.81 175 LEU A O 1
ATOM 1405 N N . GLY A 1 176 ? 12.550 -5.908 3.757 1.00 88.50 176 GLY A N 1
ATOM 1406 C CA . GLY A 1 176 ? 12.001 -6.852 4.730 1.00 88.50 176 GLY A CA 1
ATOM 1407 C C . GLY A 1 176 ? 11.852 -6.262 6.130 1.00 88.50 176 GLY A C 1
ATOM 1408 O O . GLY A 1 176 ? 10.824 -6.460 6.776 1.00 88.50 176 GLY A O 1
ATOM 1409 N N . VAL A 1 177 ? 12.827 -5.471 6.585 1.00 90.25 177 VAL A N 1
ATOM 1410 C CA . VAL A 1 177 ? 12.756 -4.763 7.872 1.00 90.25 177 VAL A CA 1
ATOM 1411 C C . VAL A 1 177 ? 11.688 -3.668 7.840 1.00 90.25 177 VAL 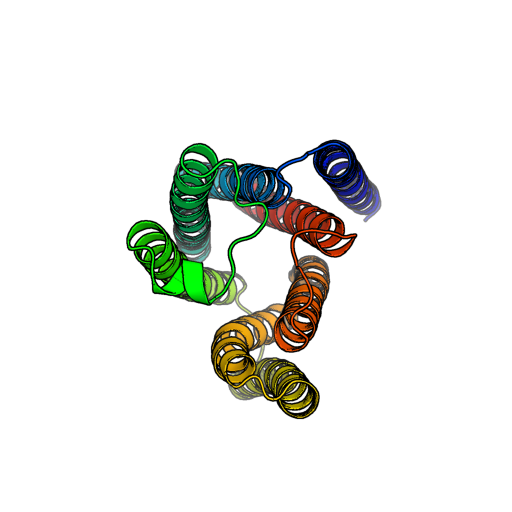A C 1
ATOM 1413 O O . VAL A 1 177 ? 10.837 -3.622 8.731 1.00 90.25 177 VAL A O 1
ATOM 1416 N N . ILE A 1 178 ? 11.699 -2.799 6.821 1.00 86.50 178 ILE A N 1
ATOM 1417 C CA . ILE A 1 178 ? 10.759 -1.667 6.725 1.00 86.50 178 ILE A CA 1
ATOM 1418 C C . ILE A 1 178 ? 9.319 -2.172 6.605 1.00 86.50 178 ILE A C 1
ATOM 1420 O O . ILE A 1 178 ? 8.451 -1.779 7.389 1.00 86.50 178 ILE A O 1
ATOM 1424 N N . VAL A 1 179 ? 9.061 -3.069 5.652 1.00 88.12 179 VAL A N 1
ATOM 1425 C CA . VAL A 1 179 ? 7.729 -3.641 5.448 1.00 88.12 179 VAL A CA 1
ATOM 1426 C C . VAL A 1 179 ? 7.349 -4.508 6.644 1.00 88.12 179 VAL A C 1
ATOM 1428 O O . VAL A 1 179 ? 6.226 -4.392 7.128 1.00 88.12 179 VAL A O 1
ATOM 1431 N N . GLY A 1 180 ? 8.284 -5.270 7.221 1.00 92.25 180 GLY A N 1
ATOM 1432 C CA . GLY A 1 180 ? 8.066 -6.058 8.435 1.00 92.25 180 GLY A CA 1
ATOM 1433 C C . GLY A 1 180 ? 7.548 -5.231 9.616 1.00 92.25 180 GLY A C 1
ATOM 1434 O O . GLY A 1 180 ? 6.673 -5.700 10.347 1.00 92.25 180 GLY A O 1
ATOM 1435 N N . ILE A 1 181 ? 8.003 -3.982 9.790 1.00 92.75 181 ILE A N 1
ATOM 1436 C CA . ILE A 1 181 ? 7.450 -3.066 10.809 1.00 92.75 181 ILE A CA 1
ATOM 1437 C C . ILE A 1 181 ? 5.966 -2.797 10.537 1.00 92.75 181 ILE A C 1
ATOM 1439 O O . ILE A 1 181 ? 5.145 -2.851 11.458 1.00 92.75 181 ILE A O 1
ATOM 1443 N N . VAL A 1 182 ? 5.610 -2.540 9.277 1.00 91.69 182 VAL A N 1
ATOM 1444 C CA . VAL A 1 182 ? 4.219 -2.333 8.860 1.00 91.69 182 VAL A CA 1
ATOM 1445 C C . VAL A 1 182 ? 3.401 -3.603 9.124 1.00 91.69 182 VAL A C 1
ATOM 1447 O O . VAL A 1 182 ? 2.366 -3.517 9.788 1.00 91.69 182 VAL A O 1
ATOM 1450 N N . ILE A 1 183 ? 3.890 -4.787 8.730 1.00 92.75 183 ILE A N 1
ATOM 1451 C CA . ILE A 1 183 ? 3.237 -6.078 9.023 1.00 92.75 183 ILE A CA 1
ATOM 1452 C C . ILE A 1 183 ? 3.029 -6.280 10.524 1.00 92.75 183 ILE A C 1
ATOM 1454 O O . ILE A 1 18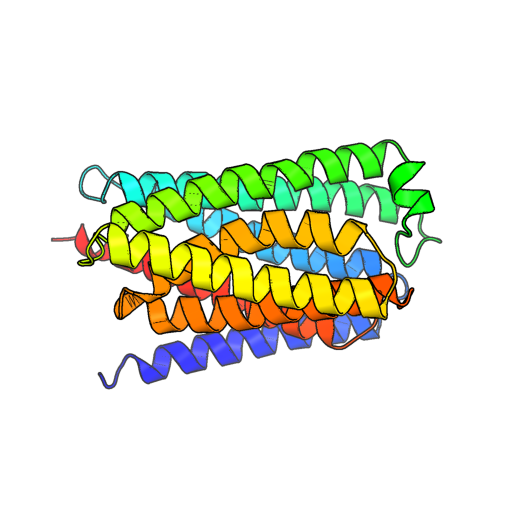3 ? 1.949 -6.698 10.944 1.00 92.75 183 ILE A O 1
ATOM 1458 N N . GLY A 1 184 ? 4.024 -5.948 11.347 1.00 95.31 184 GLY A N 1
ATOM 1459 C CA . GLY A 1 184 ? 3.919 -6.016 12.801 1.00 95.31 184 GLY A CA 1
ATOM 1460 C C . GLY A 1 184 ? 2.766 -5.162 13.335 1.00 95.31 184 GLY A C 1
ATOM 1461 O O . GLY A 1 184 ? 1.980 -5.630 14.161 1.00 95.31 184 GLY A O 1
ATOM 1462 N N . ILE A 1 185 ? 2.591 -3.935 12.827 1.00 95.38 185 ILE A N 1
ATOM 1463 C CA . ILE A 1 185 ? 1.447 -3.079 13.191 1.00 95.38 185 ILE A CA 1
ATOM 1464 C C . ILE A 1 185 ? 0.126 -3.736 12.764 1.00 95.38 185 ILE A C 1
ATOM 1466 O O . ILE A 1 185 ? -0.820 -3.792 13.555 1.00 95.38 185 ILE A O 1
ATOM 1470 N N . PHE A 1 186 ? 0.055 -4.292 11.554 1.00 94.38 186 PHE A N 1
ATOM 1471 C CA . PHE A 1 186 ? -1.147 -4.984 11.081 1.00 94.38 186 PHE A CA 1
ATOM 1472 C C . PHE A 1 186 ? -1.466 -6.261 11.864 1.00 94.38 186 PHE A C 1
ATOM 1474 O O . PHE A 1 186 ? -2.642 -6.560 12.082 1.00 94.38 186 PHE A O 1
ATOM 1481 N N . ALA A 1 187 ? -0.459 -6.973 12.367 1.00 95.56 187 ALA A N 1
ATOM 1482 C CA . ALA A 1 187 ? -0.653 -8.114 13.256 1.00 95.56 187 ALA A CA 1
ATOM 1483 C C . ALA A 1 187 ? -1.276 -7.695 14.601 1.00 95.56 187 ALA A C 1
ATOM 1485 O O . ALA A 1 187 ? -2.112 -8.421 15.146 1.00 95.56 187 ALA A O 1
ATOM 1486 N N . ILE A 1 188 ? -0.955 -6.497 15.111 1.00 97.00 188 ILE A N 1
ATOM 1487 C CA . ILE A 1 188 ? -1.677 -5.912 16.253 1.00 97.00 188 ILE A CA 1
ATOM 1488 C C . ILE A 1 188 ? -3.124 -5.600 15.855 1.00 97.00 188 ILE A C 1
ATOM 1490 O O . ILE A 1 188 ? -4.045 -5.963 16.585 1.00 97.00 188 ILE A O 1
ATOM 1494 N N . ILE A 1 189 ? -3.342 -4.952 14.705 1.00 96.19 189 ILE A N 1
ATOM 1495 C CA . ILE A 1 189 ? -4.678 -4.590 14.196 1.00 96.19 189 ILE A CA 1
ATOM 1496 C C . ILE A 1 189 ? -5.571 -5.828 14.032 1.00 96.19 189 ILE A C 1
ATOM 1498 O O . ILE A 1 189 ? -6.768 -5.756 14.319 1.00 96.19 189 ILE A O 1
ATOM 1502 N N . ALA A 1 190 ? -5.000 -6.965 13.631 1.00 95.38 190 ALA A N 1
ATOM 1503 C CA . ALA A 1 190 ? -5.693 -8.240 13.452 1.00 95.38 190 ALA A CA 1
ATOM 1504 C C . ALA A 1 190 ? -6.275 -8.828 14.753 1.00 95.38 190 ALA A C 1
ATOM 1506 O O . ALA A 1 190 ? -7.133 -9.713 14.703 1.00 95.38 190 ALA A O 1
ATOM 1507 N N . LEU A 1 191 ? -5.856 -8.330 15.924 1.00 95.44 191 LEU A N 1
ATOM 1508 C CA . LEU A 1 191 ? -6.471 -8.693 17.204 1.00 95.44 191 LEU A CA 1
ATOM 1509 C C . LEU A 1 191 ? -7.924 -8.206 17.319 1.00 95.44 191 LEU A C 1
ATOM 1511 O O . LEU A 1 191 ? -8.700 -8.772 18.093 1.00 95.44 191 LEU A O 1
ATOM 1515 N N . ASP A 1 192 ? -8.313 -7.183 16.557 1.00 95.19 192 ASP A N 1
ATOM 1516 C CA . ASP A 1 192 ? -9.681 -6.680 16.529 1.00 95.19 192 ASP A CA 1
ATOM 1517 C C . ASP A 1 192 ? -10.545 -7.451 15.518 1.00 95.19 192 ASP A C 1
ATOM 1519 O O . ASP A 1 192 ? -10.315 -7.444 14.314 1.00 95.19 192 ASP A O 1
ATOM 1523 N N . LYS A 1 193 ? -11.637 -8.080 15.966 1.00 92.06 193 LYS A N 1
ATOM 1524 C CA . LYS A 1 193 ? -12.516 -8.853 15.063 1.00 92.06 193 LYS A CA 1
ATOM 1525 C C . LYS A 1 193 ? -13.137 -8.009 13.937 1.00 92.06 193 LYS A C 1
ATOM 1527 O O . LYS A 1 193 ? -13.573 -8.571 12.930 1.00 92.06 193 LYS A O 1
ATOM 1532 N N . ARG A 1 194 ? -13.221 -6.683 14.091 1.00 92.44 194 ARG A N 1
ATOM 1533 C CA . ARG A 1 194 ? -13.803 -5.759 13.102 1.00 92.44 194 ARG A CA 1
ATOM 1534 C C . ARG A 1 194 ? -12.890 -5.543 11.892 1.00 92.44 194 ARG A C 1
ATOM 1536 O O . ARG A 1 194 ? -13.398 -5.083 10.870 1.00 92.44 194 ARG A O 1
ATOM 1543 N N . THR A 1 195 ? -11.601 -5.867 12.006 1.00 93.94 195 THR A N 1
ATOM 1544 C CA . THR A 1 195 ? -10.564 -5.619 10.989 1.00 93.94 195 THR A CA 1
ATOM 1545 C C . THR A 1 195 ? -10.219 -6.861 10.172 1.00 93.94 195 THR A C 1
ATOM 1547 O O . THR A 1 195 ? -9.435 -6.757 9.244 1.00 93.94 195 THR A O 1
ATOM 1550 N N . ARG A 1 196 ? -10.845 -8.020 10.431 1.00 90.00 196 ARG A N 1
ATOM 1551 C CA . ARG A 1 196 ? -10.550 -9.292 9.737 1.00 90.00 196 ARG A CA 1
ATOM 1552 C C . ARG A 1 196 ? -10.454 -9.172 8.216 1.00 90.00 196 ARG A C 1
ATOM 1554 O O . ARG A 1 196 ? -9.542 -9.735 7.630 1.00 90.00 196 ARG A O 1
ATOM 1561 N N . TYR A 1 197 ? -11.386 -8.450 7.595 1.00 90.19 197 TYR A N 1
ATOM 1562 C CA . TYR A 1 197 ? -11.378 -8.270 6.146 1.00 90.19 197 TYR A CA 1
ATOM 1563 C C . TYR A 1 197 ? -10.184 -7.424 5.681 1.00 90.19 197 TYR A C 1
ATOM 1565 O O . TYR A 1 197 ? -9.440 -7.850 4.806 1.00 90.19 197 TYR A O 1
ATOM 1573 N N . LEU A 1 198 ? -9.934 -6.292 6.344 1.00 92.38 198 LEU A N 1
ATOM 1574 C CA . LEU A 1 198 ? -8.737 -5.478 6.134 1.00 92.38 198 LEU A CA 1
ATOM 1575 C C . LEU A 1 198 ? -7.444 -6.293 6.305 1.00 92.38 198 LEU A C 1
ATOM 1577 O O . LEU A 1 198 ? -6.533 -6.169 5.496 1.00 92.38 198 LEU A O 1
ATOM 1581 N N . THR A 1 199 ? -7.372 -7.153 7.324 1.00 90.94 199 THR A N 1
ATOM 1582 C CA . THR A 1 199 ? -6.225 -8.040 7.547 1.00 90.94 199 THR A CA 1
ATOM 1583 C C . THR A 1 199 ? -6.043 -9.030 6.398 1.00 90.94 199 THR A C 1
ATOM 1585 O O . THR A 1 199 ? -4.917 -9.214 5.958 1.00 90.94 199 THR A O 1
ATOM 1588 N N . MET A 1 200 ? -7.117 -9.641 5.882 1.00 90.00 200 MET A N 1
ATOM 1589 C CA . MET A 1 200 ? -7.031 -10.545 4.725 1.00 90.00 200 MET A CA 1
ATOM 1590 C C . MET A 1 200 ? -6.479 -9.825 3.493 1.00 90.00 200 MET A C 1
ATOM 1592 O O . MET A 1 200 ? -5.528 -10.307 2.888 1.00 90.00 200 MET A O 1
ATOM 1596 N N . VAL A 1 201 ? -7.032 -8.652 3.166 1.00 91.06 201 VAL A N 1
ATOM 1597 C CA . VAL A 1 201 ? -6.563 -7.821 2.046 1.00 91.06 201 VAL A CA 1
ATOM 1598 C C . VAL A 1 201 ? -5.080 -7.488 2.212 1.00 91.06 201 VAL A C 1
ATOM 1600 O O . VAL A 1 201 ? -4.301 -7.644 1.278 1.00 91.06 201 VAL A O 1
ATOM 1603 N N . PHE A 1 202 ? -4.672 -7.096 3.419 1.00 88.62 202 PHE A N 1
ATOM 1604 C CA . PHE A 1 202 ? -3.293 -6.725 3.703 1.00 88.62 202 PHE A CA 1
ATOM 1605 C C . PHE A 1 202 ? -2.313 -7.905 3.631 1.00 88.62 202 PHE A C 1
ATOM 1607 O O . PHE A 1 202 ? -1.197 -7.736 3.149 1.00 88.62 202 PHE A O 1
ATOM 1614 N N . VAL A 1 203 ? -2.715 -9.102 4.067 1.00 89.44 203 VAL A N 1
ATOM 1615 C CA . VAL A 1 203 ? -1.892 -10.314 3.921 1.00 89.44 203 VAL A CA 1
ATOM 1616 C C . VAL A 1 203 ? -1.650 -10.616 2.445 1.00 89.44 203 VAL A C 1
ATOM 1618 O O . VAL A 1 203 ? -0.501 -10.810 2.069 1.00 89.44 203 VAL A O 1
ATOM 1621 N N . ILE A 1 204 ? -2.695 -10.578 1.609 1.00 90.31 204 ILE A N 1
ATOM 1622 C CA . ILE A 1 204 ? -2.546 -10.805 0.162 1.00 90.31 204 ILE A CA 1
ATOM 1623 C C . ILE A 1 204 ? -1.621 -9.742 -0.438 1.00 90.31 204 ILE A C 1
ATOM 1625 O O . ILE A 1 204 ? -0.673 -10.091 -1.133 1.00 90.31 204 ILE A O 1
ATOM 1629 N N . TYR A 1 205 ? -1.842 -8.465 -0.107 1.00 88.00 205 TYR A N 1
ATOM 1630 C CA . TYR A 1 205 ? -0.993 -7.357 -0.554 1.00 88.00 205 TYR A CA 1
ATOM 1631 C C . TYR A 1 205 ? 0.479 -7.603 -0.205 1.00 88.00 205 TYR A C 1
ATOM 1633 O O . TYR A 1 205 ? 1.363 -7.468 -1.039 1.00 88.00 205 TYR A O 1
ATOM 1641 N N . SER A 1 206 ? 0.739 -8.028 1.029 1.00 87.06 206 SER A N 1
ATOM 1642 C CA . SER A 1 206 ? 2.088 -8.276 1.541 1.00 87.06 206 SER A CA 1
ATOM 1643 C C . SER A 1 206 ? 2.754 -9.489 0.888 1.00 87.06 206 SER A C 1
ATOM 1645 O O . SER A 1 206 ? 3.959 -9.480 0.662 1.00 87.06 206 SER A O 1
ATOM 1647 N N . SER A 1 207 ? 1.985 -10.532 0.568 1.00 88.25 207 SER A N 1
ATOM 1648 C CA . SER A 1 207 ? 2.488 -11.686 -0.179 1.00 88.25 207 SER A CA 1
ATOM 1649 C C . SER A 1 207 ? 2.891 -11.318 -1.605 1.00 88.25 207 SER A C 1
ATOM 1651 O O . SER A 1 207 ? 3.887 -11.847 -2.084 1.00 88.25 207 SER A O 1
ATOM 1653 N N . ILE A 1 208 ? 2.167 -10.401 -2.255 1.00 88.31 208 ILE A N 1
ATOM 1654 C CA . ILE A 1 208 ? 2.530 -9.901 -3.589 1.00 88.31 208 ILE A CA 1
ATOM 1655 C C . ILE A 1 208 ? 3.889 -9.196 -3.538 1.00 88.31 208 ILE A C 1
ATOM 1657 O O . ILE A 1 208 ? 4.765 -9.568 -4.306 1.00 88.31 208 ILE A O 1
ATOM 1661 N N . HIS A 1 209 ? 4.124 -8.306 -2.563 1.00 86.12 209 HIS A N 1
ATOM 1662 C CA . HIS A 1 209 ? 5.437 -7.651 -2.388 1.00 86.12 209 HIS A CA 1
ATOM 1663 C C . HIS A 1 209 ? 6.585 -8.646 -2.183 1.00 86.12 209 HIS A C 1
ATOM 1665 O O . HIS A 1 209 ? 7.673 -8.453 -2.711 1.00 86.12 209 HIS A O 1
ATOM 1671 N N . LEU A 1 210 ? 6.365 -9.736 -1.437 1.00 87.69 210 LEU A N 1
ATOM 1672 C CA . LEU A 1 210 ? 7.386 -10.783 -1.293 1.00 87.69 210 LEU A CA 1
ATOM 1673 C C . LEU A 1 210 ? 7.671 -11.498 -2.621 1.00 87.69 210 LEU A C 1
ATOM 1675 O O . LEU A 1 210 ? 8.825 -11.812 -2.902 1.00 87.69 210 LEU A O 1
ATOM 1679 N N . ILE A 1 211 ? 6.645 -11.745 -3.438 1.00 87.12 211 ILE A N 1
ATOM 1680 C CA . ILE A 1 211 ? 6.812 -12.332 -4.775 1.00 87.12 211 ILE A CA 1
ATOM 1681 C C . ILE A 1 211 ? 7.569 -11.362 -5.689 1.00 87.12 211 ILE A C 1
ATOM 1683 O O . ILE A 1 211 ? 8.498 -11.783 -6.371 1.00 87.12 211 ILE A O 1
ATOM 1687 N N . GLU A 1 212 ? 7.231 -10.074 -5.657 1.00 84.00 212 GLU A N 1
ATOM 1688 C CA . GLU A 1 212 ? 7.932 -9.034 -6.417 1.00 84.00 212 GLU A CA 1
ATOM 1689 C C . GLU A 1 212 ? 9.410 -8.963 -6.019 1.00 84.00 212 GLU A C 1
ATOM 1691 O O . GLU A 1 212 ? 10.275 -8.991 -6.887 1.00 84.00 212 GLU A O 1
ATOM 1696 N N . PHE A 1 213 ? 9.730 -8.984 -4.721 1.00 82.88 213 PHE A N 1
ATOM 1697 C CA . PHE A 1 213 ? 11.124 -9.010 -4.260 1.00 82.88 213 PHE A CA 1
ATOM 1698 C C . PHE A 1 213 ? 11.874 -10.257 -4.728 1.00 82.88 213 PHE A C 1
ATOM 1700 O O . PHE A 1 213 ? 13.051 -10.175 -5.075 1.00 82.88 213 PHE A O 1
ATOM 1707 N N . TYR A 1 214 ? 11.203 -11.409 -4.756 1.00 87.56 214 TYR A N 1
ATOM 1708 C CA . TYR A 1 214 ? 11.790 -12.631 -5.292 1.00 87.56 214 TYR A CA 1
ATOM 1709 C C . TYR A 1 214 ? 12.091 -12.513 -6.791 1.00 87.56 214 TYR A C 1
ATOM 1711 O O . TYR A 1 214 ? 13.195 -12.853 -7.212 1.00 87.56 214 TYR A O 1
ATOM 1719 N N . MET A 1 215 ? 11.145 -11.998 -7.579 1.00 84.75 215 MET A N 1
ATOM 1720 C CA . MET A 1 215 ? 11.314 -11.801 -9.021 1.00 84.75 215 MET A CA 1
ATOM 1721 C C . MET A 1 215 ? 12.408 -10.783 -9.338 1.00 84.75 215 MET A C 1
ATOM 1723 O O . MET A 1 215 ? 13.306 -11.082 -10.123 1.00 84.75 215 MET A O 1
ATOM 1727 N N . MET A 1 216 ? 12.409 -9.636 -8.652 1.00 78.88 216 MET A N 1
ATOM 1728 C CA . MET A 1 216 ? 13.477 -8.639 -8.768 1.00 78.88 216 MET A CA 1
ATOM 1729 C C . MET A 1 216 ? 14.843 -9.246 -8.454 1.00 78.88 216 MET A C 1
ATOM 1731 O O . MET A 1 216 ? 15.790 -9.053 -9.211 1.00 78.88 216 MET A O 1
ATOM 1735 N N . GLY A 1 217 ? 14.941 -10.035 -7.379 1.00 80.19 217 GLY A N 1
ATOM 1736 C CA . GLY A 1 217 ? 16.181 -10.715 -7.013 1.00 80.19 217 GLY A CA 1
ATOM 1737 C C . GLY A 1 217 ? 16.625 -11.780 -8.026 1.00 80.19 217 GLY A C 1
ATOM 1738 O O . GLY A 1 217 ? 17.797 -12.145 -8.058 1.00 80.19 217 GLY A O 1
ATOM 1739 N N . LYS A 1 218 ? 15.722 -12.279 -8.878 1.00 84.06 218 LYS A N 1
ATOM 1740 C CA . LYS A 1 218 ? 16.054 -13.140 -10.026 1.00 84.06 218 LYS A CA 1
ATOM 1741 C C . LYS A 1 218 ? 16.380 -12.359 -11.302 1.00 84.06 218 LYS A C 1
ATOM 1743 O O . LYS A 1 218 ? 16.753 -12.981 -12.293 1.00 84.06 218 LYS A O 1
ATOM 1748 N N . GLY A 1 219 ? 16.278 -11.030 -11.278 1.00 76.38 219 GLY A N 1
ATOM 1749 C CA . GLY A 1 219 ? 16.420 -10.178 -12.459 1.00 76.38 219 GLY A CA 1
ATOM 1750 C C . GLY A 1 219 ? 15.230 -10.278 -13.417 1.00 76.38 219 GLY A C 1
ATOM 1751 O O . GLY A 1 219 ? 15.369 -9.949 -14.593 1.00 76.38 219 GLY A O 1
ATOM 1752 N N . GLU A 1 220 ? 14.080 -10.766 -12.943 1.00 79.00 220 GLU A N 1
ATOM 1753 C CA . GLU A 1 220 ? 12.856 -10.843 -13.737 1.00 79.00 220 GLU A CA 1
ATOM 1754 C C . GLU A 1 220 ? 12.128 -9.494 -13.745 1.00 79.00 220 GLU A C 1
ATOM 1756 O O . GLU A 1 220 ? 12.046 -8.802 -12.729 1.00 79.00 220 GLU A O 1
ATOM 1761 N N . ALA A 1 221 ? 11.575 -9.147 -14.907 1.00 69.50 221 ALA A N 1
ATOM 1762 C CA . ALA A 1 221 ? 10.777 -7.945 -15.111 1.00 69.50 221 ALA A CA 1
ATOM 1763 C C . ALA A 1 221 ? 9.513 -7.956 -14.235 1.00 69.50 221 ALA A C 1
ATOM 1765 O O . ALA A 1 221 ? 8.750 -8.927 -14.241 1.00 69.50 221 ALA A O 1
ATOM 1766 N N . LEU A 1 222 ? 9.246 -6.851 -13.536 1.00 69.19 222 LEU A N 1
ATOM 1767 C CA . LEU A 1 222 ? 8.020 -6.679 -12.746 1.00 69.19 222 LEU A CA 1
ATOM 1768 C C . LEU A 1 222 ? 6.858 -6.150 -13.587 1.00 69.19 222 LEU A C 1
ATOM 1770 O O . LEU A 1 222 ? 5.690 -6.384 -13.275 1.00 69.19 222 LEU A O 1
ATOM 1774 N N . THR A 1 223 ? 7.157 -5.446 -14.679 1.00 61.22 223 THR A N 1
ATOM 1775 C CA . THR A 1 223 ? 6.139 -4.715 -15.450 1.00 61.22 223 THR A CA 1
ATOM 1776 C C . THR A 1 223 ? 5.319 -5.603 -16.390 1.00 61.22 223 THR A C 1
ATOM 1778 O O . THR A 1 223 ? 4.323 -5.153 -16.961 1.00 61.22 223 THR A O 1
ATOM 1781 N N . THR A 1 224 ? 5.694 -6.878 -16.535 1.00 54.59 224 THR A N 1
ATOM 1782 C CA . THR A 1 224 ? 5.061 -7.825 -17.459 1.00 54.59 224 THR A CA 1
ATOM 1783 C C . THR A 1 224 ? 4.487 -9.019 -16.697 1.00 54.59 224 THR A C 1
ATOM 1785 O O . THR A 1 224 ? 5.181 -9.973 -16.365 1.00 54.59 224 THR A O 1
ATOM 1788 N N . GLY A 1 225 ? 3.185 -9.000 -16.391 1.00 58.47 225 GLY A N 1
ATOM 1789 C CA . GLY A 1 225 ? 2.546 -10.192 -15.831 1.00 58.47 225 GLY A CA 1
ATOM 1790 C C . GLY A 1 225 ? 1.265 -9.980 -15.038 1.00 58.47 225 GLY A C 1
ATOM 1791 O O . GLY A 1 225 ? 0.722 -8.884 -14.920 1.00 58.47 225 GLY A O 1
ATOM 1792 N N . PHE A 1 226 ? 0.782 -11.091 -14.478 1.00 64.88 226 PHE A N 1
ATOM 1793 C CA . PHE A 1 226 ? -0.415 -11.149 -13.638 1.00 64.88 226 PHE A CA 1
ATOM 1794 C C .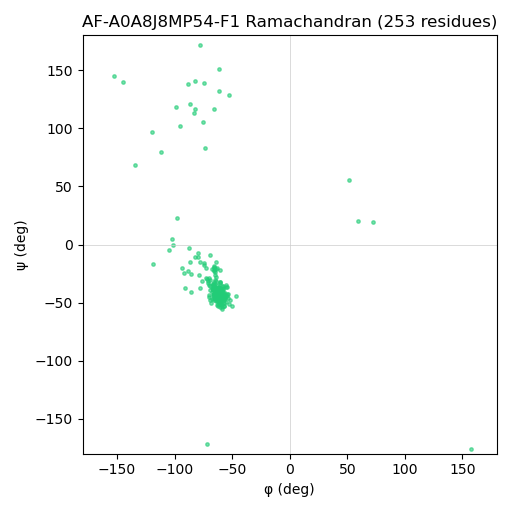 PHE A 1 226 ? -0.226 -10.427 -12.292 1.00 64.88 226 PHE A C 1
ATOM 1796 O O . PHE A 1 226 ? -1.211 -10.018 -11.685 1.00 64.88 226 PHE A O 1
ATOM 1803 N N . ASN A 1 227 ? 1.015 -10.219 -11.843 1.00 74.50 227 ASN A N 1
ATOM 1804 C CA . ASN A 1 227 ? 1.310 -9.620 -10.538 1.00 74.50 227 ASN A CA 1
ATOM 1805 C C . ASN A 1 227 ? 0.759 -8.198 -10.407 1.00 74.50 227 ASN A C 1
ATOM 1807 O O . ASN A 1 227 ? 0.052 -7.934 -9.438 1.00 74.50 227 ASN A O 1
ATOM 1811 N N . ASN A 1 228 ? 0.937 -7.347 -11.424 1.00 80.75 228 ASN A N 1
ATOM 1812 C CA . ASN A 1 228 ? 0.391 -5.981 -11.428 1.00 80.75 228 ASN A CA 1
ATOM 1813 C C . ASN A 1 228 ? -1.140 -5.996 -11.354 1.00 80.75 228 ASN A C 1
ATOM 1815 O O . ASN A 1 228 ? -1.752 -5.255 -10.592 1.00 80.75 228 ASN A O 1
ATOM 1819 N N . VAL A 1 229 ? -1.779 -6.934 -12.058 1.00 86.31 229 VAL A N 1
ATOM 1820 C CA . VAL A 1 229 ? -3.239 -7.102 -12.038 1.00 86.31 229 VAL A CA 1
ATOM 1821 C C . VAL A 1 229 ? -3.734 -7.483 -10.646 1.00 86.31 229 VAL A C 1
ATOM 1823 O O . VAL A 1 229 ? -4.707 -6.907 -10.153 1.00 86.31 229 VAL A O 1
ATOM 1826 N N . VAL A 1 230 ? -3.070 -8.441 -9.994 1.00 89.12 230 VAL A N 1
ATOM 1827 C CA . VAL A 1 230 ? -3.414 -8.847 -8.625 1.00 89.12 230 VAL A CA 1
ATOM 1828 C C . VAL A 1 230 ? -3.140 -7.700 -7.657 1.00 89.12 230 VAL A C 1
ATOM 1830 O O . VAL A 1 230 ? -3.977 -7.417 -6.801 1.00 89.12 230 VAL A O 1
ATOM 1833 N N . TYR A 1 231 ? -2.025 -6.993 -7.811 1.00 89.94 231 TYR A N 1
ATOM 1834 C CA . TYR A 1 231 ? -1.680 -5.843 -6.989 1.00 89.94 231 TYR A CA 1
ATOM 1835 C C . TYR A 1 231 ? -2.734 -4.731 -7.084 1.00 89.94 231 TYR A C 1
ATOM 1837 O O . TYR A 1 231 ? -3.247 -4.270 -6.057 1.00 89.94 231 TYR A O 1
ATOM 1845 N N . TRP A 1 232 ? -3.149 -4.350 -8.296 1.00 92.88 232 TRP A N 1
ATOM 1846 C CA . TRP A 1 232 ? -4.218 -3.372 -8.506 1.00 92.88 232 TRP A CA 1
ATOM 1847 C C . TRP A 1 232 ? -5.544 -3.862 -7.926 1.00 92.88 232 TRP A C 1
ATOM 1849 O O . TRP A 1 232 ? -6.240 -3.101 -7.251 1.00 92.88 232 TRP A O 1
ATOM 1859 N N . TRP A 1 233 ? -5.877 -5.143 -8.121 1.00 94.56 233 TRP A N 1
ATOM 1860 C CA . TRP A 1 233 ? -7.080 -5.754 -7.558 1.00 94.56 233 TRP A CA 1
ATOM 1861 C C . TRP A 1 233 ? -7.112 -5.628 -6.028 1.00 94.56 233 TRP A C 1
ATOM 1863 O O . TRP A 1 233 ? -8.088 -5.127 -5.461 1.00 94.56 233 TRP A O 1
ATOM 1873 N N . VAL A 1 234 ? -6.023 -6.000 -5.349 1.00 93.56 234 VAL A N 1
ATOM 1874 C CA . VAL A 1 234 ? -5.914 -5.885 -3.887 1.00 93.56 234 VAL A CA 1
ATOM 1875 C C . VAL A 1 234 ? -5.911 -4.420 -3.444 1.00 93.56 234 VAL A C 1
ATOM 1877 O O . VAL A 1 234 ? -6.548 -4.091 -2.440 1.00 93.56 234 VAL A O 1
ATOM 1880 N N . THR A 1 235 ? -5.273 -3.524 -4.201 1.00 94.56 235 THR A N 1
ATOM 1881 C CA . THR A 1 235 ? -5.273 -2.076 -3.933 1.00 94.56 235 THR A CA 1
ATOM 1882 C C . THR A 1 235 ? -6.690 -1.507 -3.961 1.00 94.56 235 THR A C 1
ATOM 1884 O O . THR A 1 235 ? -7.077 -0.776 -3.045 1.00 94.56 235 THR A O 1
ATOM 1887 N N . VAL A 1 236 ? -7.511 -1.889 -4.945 1.00 95.62 236 VAL A N 1
ATOM 1888 C CA . VAL A 1 236 ? -8.923 -1.479 -5.009 1.00 95.62 236 VAL A CA 1
ATOM 1889 C C . VAL A 1 236 ? -9.688 -1.978 -3.783 1.00 95.62 236 VAL A C 1
ATOM 1891 O O . VAL A 1 236 ? -10.369 -1.187 -3.126 1.00 95.62 236 VAL A O 1
ATOM 1894 N N . LEU A 1 237 ? -9.555 -3.261 -3.425 1.00 95.44 237 LEU A N 1
ATOM 1895 C CA . LEU A 1 237 ? -10.221 -3.814 -2.238 1.00 95.44 237 LEU A CA 1
ATOM 1896 C C . LEU A 1 237 ? -9.815 -3.090 -0.958 1.00 95.44 237 LEU A C 1
ATOM 1898 O O . LEU A 1 237 ? -10.654 -2.814 -0.097 1.00 95.44 237 LEU A O 1
ATOM 1902 N N . TYR A 1 238 ? -8.535 -2.760 -0.845 1.00 94.31 238 TYR A N 1
ATOM 1903 C CA . TYR A 1 238 ? -7.999 -2.024 0.281 1.00 94.31 238 TYR A CA 1
ATOM 1904 C C . TYR A 1 238 ? -8.584 -0.610 0.359 1.00 94.31 238 TYR A C 1
ATOM 1906 O O . TYR A 1 238 ? -9.110 -0.227 1.406 1.00 94.31 238 TYR A O 1
ATOM 1914 N N . VAL A 1 239 ? -8.597 0.141 -0.746 1.00 95.56 239 VAL A N 1
ATOM 1915 C CA . VAL A 1 239 ? -9.200 1.484 -0.808 1.00 95.56 239 VAL A CA 1
ATOM 1916 C C . VAL A 1 239 ? -10.688 1.446 -0.438 1.00 95.56 239 VAL A C 1
ATOM 1918 O O . VAL A 1 239 ? -11.165 2.301 0.318 1.00 95.56 239 VAL A O 1
ATOM 1921 N N . LEU A 1 240 ? -11.426 0.436 -0.900 1.00 94.69 240 LEU A N 1
ATOM 1922 C CA . LEU A 1 240 ? -12.845 0.268 -0.571 1.00 94.69 240 LEU A CA 1
ATOM 1923 C C . LEU A 1 240 ? -13.080 -0.058 0.898 1.00 94.69 240 LEU A C 1
ATOM 1925 O O . LEU A 1 240 ? -13.993 0.495 1.521 1.00 94.69 240 LEU A O 1
ATOM 1929 N N . GLU A 1 241 ? -12.237 -0.906 1.476 1.00 94.62 241 GLU A N 1
ATOM 1930 C CA . GLU A 1 241 ? -12.297 -1.216 2.897 1.00 94.62 241 GLU A CA 1
ATOM 1931 C C . GLU A 1 241 ? -12.036 0.040 3.740 1.00 94.62 241 GLU A C 1
ATOM 1933 O O . GLU A 1 241 ? -12.779 0.319 4.688 1.00 94.62 241 GLU A O 1
ATOM 1938 N N . ILE A 1 242 ? -11.059 0.871 3.366 1.00 95.38 242 ILE A N 1
ATOM 1939 C CA . ILE A 1 242 ? -10.817 2.152 4.046 1.00 95.38 242 ILE A CA 1
ATOM 1940 C C . ILE A 1 242 ? -11.997 3.109 3.880 1.00 95.38 242 ILE A C 1
ATOM 1942 O O . ILE A 1 242 ? -12.451 3.699 4.869 1.00 95.38 242 ILE A O 1
ATOM 1946 N N . ARG A 1 243 ? -12.572 3.210 2.677 1.00 95.44 243 ARG A N 1
ATOM 1947 C CA . ARG A 1 243 ? -13.801 3.981 2.442 1.00 95.44 243 ARG A CA 1
ATOM 1948 C C . ARG A 1 243 ? -14.922 3.532 3.378 1.00 95.44 243 ARG A C 1
ATOM 1950 O O . ARG A 1 243 ? -15.595 4.375 3.973 1.00 95.44 243 ARG A O 1
ATOM 1957 N N . ARG A 1 244 ? -15.112 2.221 3.557 1.00 93.81 244 ARG A N 1
ATOM 1958 C CA . ARG A 1 244 ? -16.118 1.663 4.474 1.00 93.81 244 ARG A CA 1
ATOM 1959 C C . ARG A 1 244 ? -15.874 2.102 5.917 1.00 93.81 244 ARG A C 1
ATOM 1961 O O . ARG A 1 244 ? -16.832 2.470 6.602 1.00 93.81 244 ARG A O 1
ATOM 1968 N N . TRP A 1 245 ? -14.625 2.090 6.386 1.00 94.50 245 TRP A N 1
ATOM 1969 C CA . TRP A 1 245 ? -14.269 2.594 7.718 1.00 94.50 245 TRP A CA 1
ATOM 1970 C C . TRP A 1 245 ? -14.585 4.082 7.877 1.00 94.50 245 TRP A C 1
ATOM 1972 O O . TRP A 1 245 ? -15.185 4.470 8.882 1.00 94.50 245 TRP A O 1
ATOM 1982 N N . ILE A 1 246 ? -14.257 4.893 6.871 1.00 94.62 246 ILE A N 1
ATOM 1983 C CA . ILE A 1 246 ? -14.530 6.334 6.862 1.00 94.62 246 ILE A CA 1
ATOM 1984 C C . ILE A 1 246 ? -16.033 6.610 6.912 1.00 94.62 246 ILE A C 1
ATOM 1986 O O . ILE A 1 246 ? -16.495 7.308 7.813 1.00 94.62 246 ILE A O 1
ATOM 1990 N N . VAL A 1 247 ? -16.812 6.015 6.006 1.00 93.25 247 VAL A N 1
ATOM 1991 C CA . VAL A 1 247 ? -18.275 6.184 5.964 1.00 93.25 247 VAL A CA 1
ATOM 1992 C C . VAL A 1 247 ? -18.905 5.753 7.287 1.00 93.25 247 VAL A C 1
ATOM 1994 O O . VAL A 1 247 ? -19.761 6.451 7.830 1.00 93.25 247 VAL A O 1
ATOM 1997 N N . LYS A 1 248 ? -18.446 4.638 7.863 1.00 90.75 248 LYS A N 1
ATOM 1998 C CA . LYS A 1 248 ? -18.929 4.168 9.164 1.00 90.75 248 LYS A CA 1
ATOM 1999 C C . LYS A 1 248 ? -18.633 5.170 10.282 1.00 90.75 248 LYS A C 1
ATOM 2001 O O . LYS A 1 248 ? -19.507 5.397 11.116 1.00 90.75 248 LYS A O 1
ATOM 2006 N N . ALA A 1 249 ? -17.439 5.757 10.319 1.00 88.56 249 ALA A N 1
ATOM 2007 C CA . ALA A 1 249 ? -17.095 6.762 11.322 1.00 88.56 249 ALA A CA 1
ATOM 2008 C C . ALA A 1 249 ? -17.971 8.019 11.199 1.00 88.56 249 ALA A C 1
ATOM 2010 O O . ALA A 1 249 ? -18.457 8.507 12.215 1.00 88.56 249 ALA A O 1
ATOM 2011 N N . LEU A 1 250 ? -18.240 8.473 9.970 1.00 87.88 250 LEU A N 1
ATOM 2012 C CA . LEU A 1 250 ? -19.102 9.628 9.690 1.00 87.88 250 LEU A CA 1
ATOM 2013 C C . LEU A 1 250 ? -20.596 9.345 9.938 1.00 87.88 250 LEU A C 1
ATOM 2015 O O . LEU A 1 250 ? -21.351 10.237 10.304 1.00 87.88 250 LEU A O 1
ATOM 2019 N N . SER A 1 251 ? -21.056 8.103 9.777 1.00 85.69 251 SER A N 1
ATOM 2020 C CA . SER A 1 251 ? -22.463 7.760 10.052 1.00 85.69 251 SER A CA 1
ATOM 2021 C C . SER A 1 251 ? -22.813 7.825 11.543 1.00 85.69 251 SER A C 1
ATOM 2023 O O . SER A 1 251 ? -23.931 8.176 11.911 1.00 85.69 251 SER A O 1
ATOM 2025 N N . LYS A 1 252 ? -21.839 7.555 12.423 1.00 70.25 252 LYS A N 1
ATOM 2026 C CA . LYS A 1 252 ? -22.023 7.615 13.881 1.00 70.25 252 LYS A CA 1
ATOM 2027 C C . LYS A 1 252 ? -22.216 9.032 14.424 1.00 70.25 252 LYS A C 1
ATOM 2029 O O . LYS A 1 252 ? -22.518 9.175 15.599 1.00 70.25 252 LYS A O 1
ATOM 2034 N N . THR A 1 253 ? -22.019 10.050 13.592 1.00 56.59 253 THR A N 1
ATOM 2035 C CA . THR A 1 253 ? -22.144 11.463 13.964 1.00 56.59 253 THR A CA 1
ATOM 2036 C C . THR A 1 253 ? -23.449 12.102 13.484 1.00 56.59 253 THR A C 1
ATOM 2038 O O . THR A 1 253 ? -23.609 13.305 13.637 1.00 56.59 253 THR A O 1
ATOM 2041 N N . SER A 1 254 ? -24.357 11.317 12.886 1.00 44.47 254 SER A N 1
ATOM 2042 C CA . SER A 1 254 ? -25.672 11.765 12.389 1.00 44.47 254 SER A CA 1
ATOM 2043 C C . 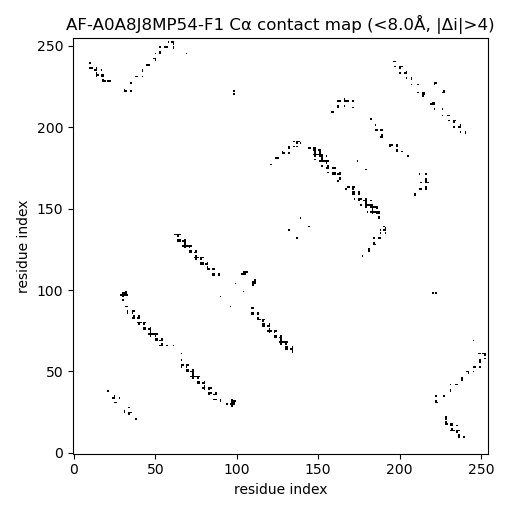SER A 1 254 ? -26.840 11.484 13.351 1.00 44.47 254 SER A C 1
ATOM 2045 O O . SER A 1 254 ? -27.986 11.415 12.917 1.00 44.47 254 SER A O 1
ATOM 2047 N N . VAL A 1 255 ? -26.539 11.320 14.644 1.00 37.84 255 VAL A N 1
ATOM 2048 C CA . VAL A 1 255 ? -27.517 11.226 15.742 1.00 37.84 255 VAL A CA 1
ATOM 2049 C C . VAL A 1 255 ? -27.279 12.379 16.699 1.00 37.84 255 VAL A C 1
ATOM 2051 O O . VAL A 1 255 ? -26.090 12.586 17.039 1.00 37.84 255 VAL A O 1
#

pLDDT: mean 89.17, std 10.8, range [33.12, 98.44]

Organism: NCBI:txid1348613

Foldseek 3Di:
DVVPVVVLVVLLVVLLVLLVVLVVCLVPDPQLALSLLVLLLVLLQLLLVLLVVLLVLDDPQFDPLLSLLSVLSNVLSVLSNVLSVLVNVVCVVVVVDNDDDPVNCVPDPSSVVSVVSNVVSLVSLLSSLVSVLVVLVQPDDPVVLQVLLVVQLCVQLVLLVVLCVVLVDPVSNVVSNSVSNVSSSLSSVCSDPVCVQVSVLVVQLSVLVSVVSSCVSVVHDPSDDCSSSSNSSSSSSNSVVVSVVSVVSSVVVPD

Nearest PDB structures (foldseek):
  4bne-assembly1_B  TM=1.502E-01  e=5.569E+00  Gallus gallus

Mean predicted aligned error: 4.99 Å

Sequence (255 aa):
MKNRNNSYWKDVVMATVIAGIGYWILSSATQTGLVDISIEALLFFTGSMIAFWGFSKSGRTVNPYFKKFQLFYGITYLTAVISFCIAIYYYIGNPEVIEVGLEEATSNNLLMVMSSIKSLTFVFLIIAWVYFTKHLDIDATKKKKIAMFFVGFFLYLGGSIIIYFMTDDMNVISLGVIVGIVIGIFAIIALDKRTRYLTMVFVIYSSIHLIEFYMMGKGEALTTGFNNVVYWWVTVLYVLEIRRWIVKALSKTSV

Secondary structure (DSSP, 8-state):
-HHHHHHHHHHHHHHHHHHHHHHHHHHH-S-HHHHHHHHHHHHHHHHHHHHHHHHHH--TTS-HHHHHHHHHHHHHHHHHHHHHHHHHHHHHH-TT-SS--HHHHHH-HHHHHHHHHHHHHHHHHHHHHHHHHHHHT----HHHHHHHHHHHHHHHHHHHHHHHHHH--THHHHHHHHHHHHHHHHHHHTTSGGGHHHHHHHHHHHHHHHHHHHHHHTT--SSSSHHHHHHHHHHHHHHHHHHHHHHHHHHTT--